Protein AF-A0A345VJM2-F1 (afdb_monomer_lite)

Secondary structure (DSSP, 8-state):
--HHHHHH--GGGGT-EETTEEHHHHHHHHHHHHHHHHHHHHHHHHHTTT-HHHHHHHHHHHHHHHHHHHHHHHHHHHHHHHHHHH-HHIIIIIHHHHHHHHHHHHHHHHHHHHHHHHHT------HHHHHHHHHHHHHHHHHHHHHHHHHHHHHHS-THHHHS-HHHHHHHHHHGGGGGHHHHHHHHHHHHHHHHHHHHHHTSHHHHHHHT--HHHHH-TTSHHHHHHHHHHHT--

Organism: NCBI:txid82348

Sequence (237 aa):
MYLFSFITRLDSLSSNTFLSFKTSFITKMIVFNAVFVAFIYFIYIFKNINFRYRQYSIYGSFLSLMSLIFLLEAFIILVSLATTTLGWWIGTFGYTVIFIFVLVSRFKWLIFFIKGKLYGASHKENKAFKFLETFSQVSQKYGPILLFLIFILRWFFPSNMMQENDFVRFIIVSFSPLGIFIPLYFTISMLAEHFQGYYLKKYSEDYRQMSGYSIEEWYGKKSKMYRDSVKQNDDLE

Foldseek 3Di:
DDPVCVLPVPPVLQVFDAPNHRLVVVLVVLVVVLVVLVVVLVVQCVVCVVPPLSNLLSVLVNLLVNLVSVLVNLLSVLLSLLCVQPNRCCSHPVLVVVVVVVVVVLVVVLVVLLCCLQVVPDDPPDPVVVVLVVVVVCCVPCVVVVVVVSVVVCVVDDCVVVVVDPVSSSVCSNCSSVVSVVSVSVSSVSNSCSSSVNSVCCLDPVNCVVVVHDQCRNQNPPDPSNVVVVVVVVVVD

pLDDT: mean 74.18, std 13.86, range [29.97, 90.44]

Radius of gyration: 23.72 Å; chains: 1; bounding box: 61×43×71 Å

Structure (mmCIF, N/CA/C/O backbone):
data_AF-A0A345VJM2-F1
#
_entry.id   AF-A0A345VJM2-F1
#
loop_
_atom_site.group_PDB
_atom_site.id
_atom_site.type_symbol
_atom_site.label_atom_id
_atom_site.label_alt_id
_atom_site.label_comp_id
_atom_site.label_asym_id
_atom_site.label_entity_id
_atom_site.label_seq_id
_atom_site.pdbx_PDB_ins_code
_atom_site.Cartn_x
_atom_site.Cartn_y
_atom_site.Cartn_z
_atom_site.occupancy
_atom_site.B_iso_or_equiv
_atom_site.auth_seq_id
_atom_site.auth_comp_id
_atom_site.auth_asym_id
_atom_site.auth_atom_id
_atom_site.pdbx_PDB_model_num
ATOM 1 N N . MET A 1 1 ? 10.851 17.085 -3.773 1.00 34.62 1 MET A N 1
ATOM 2 C CA . MET A 1 1 ? 11.989 16.150 -3.913 1.00 34.62 1 MET A CA 1
ATOM 3 C C . MET A 1 1 ? 11.538 14.820 -3.322 1.00 34.62 1 MET A C 1
ATOM 5 O O . MET A 1 1 ? 11.352 14.745 -2.118 1.00 34.62 1 MET A O 1
ATOM 9 N N . TYR A 1 2 ? 11.162 13.845 -4.154 1.00 37.19 2 TYR A N 1
ATOM 10 C CA . TYR A 1 2 ? 10.419 12.660 -3.700 1.00 37.19 2 TYR A CA 1
ATOM 11 C C . TYR A 1 2 ? 11.339 11.689 -2.956 1.00 37.19 2 TYR A C 1
ATOM 13 O O . TYR A 1 2 ? 12.421 11.392 -3.462 1.00 37.19 2 TYR A O 1
ATOM 21 N N . LEU A 1 3 ? 10.901 11.148 -1.814 1.00 29.97 3 LEU A N 1
ATOM 22 C CA . LEU A 1 3 ? 11.637 10.137 -1.036 1.00 29.97 3 LEU A CA 1
ATOM 23 C C . LEU A 1 3 ? 12.041 8.930 -1.914 1.00 29.97 3 LEU A C 1
ATOM 25 O O . LEU A 1 3 ? 13.142 8.403 -1.799 1.00 29.97 3 LEU A O 1
ATOM 29 N N . PHE A 1 4 ? 11.184 8.566 -2.874 1.00 34.81 4 PHE A N 1
ATOM 30 C CA . PHE A 1 4 ? 11.425 7.500 -3.851 1.00 34.81 4 PHE A CA 1
ATOM 31 C C . PHE A 1 4 ? 12.340 7.923 -5.018 1.00 34.81 4 PHE A C 1
ATOM 33 O O . PHE A 1 4 ? 13.170 7.135 -5.476 1.00 34.81 4 PHE A O 1
ATOM 40 N N . SER A 1 5 ? 12.262 9.188 -5.463 1.00 36.25 5 SER A N 1
ATOM 41 C CA . SER A 1 5 ? 13.214 9.749 -6.446 1.00 36.25 5 SER A CA 1
ATOM 42 C C . SER A 1 5 ? 14.621 9.857 -5.866 1.00 36.25 5 SER A C 1
ATOM 44 O O . SER A 1 5 ? 15.604 9.629 -6.571 1.00 36.25 5 SER A O 1
ATOM 46 N N . PHE A 1 6 ? 14.707 10.129 -4.557 1.00 32.28 6 PHE A N 1
ATOM 47 C CA . PHE A 1 6 ? 15.963 10.169 -3.843 1.00 32.28 6 PHE A CA 1
ATOM 48 C C . PHE A 1 6 ? 16.601 8.792 -3.857 1.00 32.28 6 PHE A C 1
ATOM 50 O O . PHE A 1 6 ? 17.771 8.759 -4.181 1.00 32.28 6 PHE A O 1
ATOM 57 N N . ILE A 1 7 ? 15.864 7.696 -3.612 1.00 34.69 7 ILE A N 1
ATOM 58 C CA . ILE A 1 7 ? 16.364 6.302 -3.582 1.00 34.69 7 ILE A CA 1
ATOM 59 C C . ILE A 1 7 ? 16.740 5.757 -4.969 1.00 34.69 7 ILE A C 1
ATOM 61 O O . ILE A 1 7 ? 17.670 4.962 -5.076 1.00 34.69 7 ILE A O 1
ATOM 65 N N . THR A 1 8 ? 16.077 6.184 -6.043 1.00 39.25 8 THR A N 1
ATOM 66 C CA . THR A 1 8 ? 16.235 5.514 -7.345 1.00 39.25 8 THR A CA 1
ATOM 67 C C . THR A 1 8 ? 17.201 6.183 -8.319 1.00 39.25 8 THR A C 1
ATOM 69 O O . THR A 1 8 ? 17.699 5.472 -9.181 1.00 39.25 8 THR A O 1
ATOM 72 N N . ARG A 1 9 ? 17.518 7.489 -8.201 1.00 39.41 9 ARG A N 1
ATOM 73 C CA . ARG A 1 9 ? 18.363 8.232 -9.180 1.00 39.41 9 ARG A CA 1
ATOM 74 C C . ARG A 1 9 ? 18.106 7.782 -10.636 1.00 39.41 9 ARG A C 1
ATOM 76 O O . ARG A 1 9 ? 19.021 7.523 -11.408 1.00 39.41 9 ARG A O 1
ATOM 83 N N . LEU A 1 10 ? 16.832 7.620 -10.988 1.00 44.28 10 LEU A N 1
ATOM 84 C CA . LEU A 1 10 ? 16.401 7.238 -12.327 1.00 44.28 10 LEU A CA 1
ATOM 85 C C . LEU A 1 10 ? 16.180 8.526 -13.125 1.00 44.28 10 LEU A C 1
ATOM 87 O O . LEU A 1 10 ? 15.041 8.940 -13.334 1.00 44.28 10 LEU A O 1
ATOM 91 N N . ASP A 1 11 ? 17.255 9.148 -13.613 1.00 41.03 11 ASP A N 1
ATOM 92 C CA . ASP A 1 11 ? 17.144 10.165 -14.676 1.00 41.03 11 ASP A CA 1
ATOM 93 C C . ASP A 1 11 ? 16.438 9.584 -15.932 1.00 41.03 11 ASP A C 1
ATOM 95 O O . ASP A 1 11 ? 15.849 10.313 -16.735 1.00 41.03 11 ASP A O 1
ATOM 99 N N . SER A 1 12 ? 16.365 8.247 -16.034 1.00 47.47 12 SER A N 1
ATOM 100 C CA . SER A 1 12 ? 15.628 7.472 -17.039 1.00 47.47 12 SER A CA 1
ATOM 101 C C . SER A 1 12 ? 14.110 7.340 -16.813 1.00 47.47 12 SER A C 1
ATOM 103 O O . SER A 1 12 ? 13.403 6.932 -17.728 1.00 47.47 12 SER A O 1
ATOM 105 N N . LEU A 1 13 ? 13.543 7.720 -15.657 1.00 50.78 13 LEU A N 1
ATOM 106 C CA . LEU A 1 13 ? 12.073 7.720 -15.470 1.00 50.78 13 LEU A CA 1
ATOM 107 C C . LEU A 1 13 ? 11.366 8.793 -16.318 1.00 50.78 13 LEU A C 1
ATOM 109 O O . LEU A 1 13 ? 10.144 8.761 -16.480 1.00 50.78 13 LEU A O 1
ATOM 113 N N . SER A 1 14 ? 12.124 9.765 -16.829 1.00 53.81 14 SER A N 1
ATOM 114 C CA . SER A 1 14 ? 11.623 10.845 -17.680 1.00 53.81 14 SER A CA 1
ATOM 115 C C . SER A 1 14 ? 11.176 10.353 -19.064 1.00 53.81 14 SER A C 1
ATOM 117 O O . SER A 1 14 ? 10.197 10.884 -19.600 1.00 53.81 14 SER A O 1
ATOM 119 N N . SER A 1 15 ? 11.846 9.327 -19.604 1.00 61.53 15 SER A N 1
ATOM 120 C CA . SER A 1 15 ? 11.541 8.695 -20.892 1.00 61.53 15 SER A CA 1
ATOM 121 C C . SER A 1 15 ? 10.611 7.491 -20.767 1.00 61.53 15 SER A C 1
ATOM 123 O O . SER A 1 15 ? 9.921 7.162 -21.730 1.00 61.53 15 SER A O 1
ATOM 125 N N . ASN A 1 16 ? 10.560 6.846 -19.599 1.00 72.81 16 ASN A N 1
ATOM 126 C CA . ASN A 1 16 ? 9.723 5.668 -19.425 1.00 72.81 16 ASN A CA 1
ATOM 127 C C . ASN A 1 16 ? 8.232 6.015 -19.484 1.00 72.81 16 ASN A C 1
ATOM 129 O O . ASN A 1 16 ? 7.778 7.059 -18.999 1.00 72.81 16 ASN A O 1
ATOM 133 N N . THR A 1 17 ? 7.464 5.091 -20.051 1.00 74.75 17 THR A N 1
ATOM 134 C CA . THR A 1 17 ? 6.014 5.211 -20.172 1.00 74.75 17 THR A CA 1
ATOM 135 C C . THR A 1 17 ? 5.307 4.111 -19.400 1.00 74.75 17 THR A C 1
ATOM 137 O O . THR A 1 17 ? 5.745 2.962 -19.409 1.00 74.75 17 THR A O 1
ATOM 140 N N . PHE A 1 18 ? 4.171 4.444 -18.805 1.00 76.00 18 PHE A N 1
ATOM 141 C CA . PHE A 1 18 ? 3.205 3.502 -18.260 1.00 76.00 18 PHE A CA 1
ATOM 142 C C . PHE A 1 18 ? 1.861 3.752 -18.950 1.00 76.00 18 PHE A C 1
ATOM 144 O O . PHE A 1 18 ? 1.383 4.885 -18.951 1.00 76.00 18 PHE A O 1
ATOM 151 N N . LEU A 1 19 ? 1.277 2.723 -19.582 1.00 76.06 19 LEU A N 1
ATOM 152 C CA . LEU A 1 19 ? 0.044 2.849 -20.384 1.00 76.06 19 LEU A CA 1
ATOM 153 C C . LEU A 1 19 ? 0.070 4.058 -21.346 1.00 76.06 19 LEU A C 1
ATOM 155 O O . LEU A 1 19 ? -0.883 4.824 -21.428 1.00 76.06 19 LEU A O 1
ATOM 159 N N . SER A 1 20 ? 1.198 4.253 -22.035 1.00 77.56 20 SER A N 1
ATOM 160 C CA . SER A 1 20 ? 1.427 5.338 -23.009 1.00 77.56 20 SER A CA 1
ATOM 161 C C . SER A 1 20 ? 1.585 6.751 -22.427 1.00 77.56 20 SER A C 1
ATOM 163 O O . SER A 1 20 ? 1.912 7.677 -23.165 1.00 77.56 20 SER A O 1
ATOM 165 N N . PHE A 1 21 ? 1.449 6.935 -21.112 1.00 81.38 21 PHE A N 1
ATOM 166 C CA . PHE A 1 21 ? 1.749 8.199 -20.436 1.00 81.38 21 PHE A CA 1
ATOM 167 C C . PHE A 1 21 ? 3.159 8.193 -19.857 1.00 81.38 21 PHE A C 1
ATOM 169 O O . PHE A 1 21 ? 3.643 7.166 -19.385 1.00 81.38 21 PHE A O 1
ATOM 176 N N . LYS A 1 22 ? 3.816 9.357 -19.830 1.00 83.50 22 LYS A N 1
ATOM 177 C CA . LYS A 1 22 ? 5.121 9.497 -19.171 1.00 83.50 22 LYS A CA 1
ATOM 178 C C . LYS A 1 22 ? 4.992 9.174 -17.686 1.00 83.50 22 LYS A C 1
ATOM 180 O O . LYS A 1 22 ? 4.203 9.803 -16.977 1.00 83.50 22 LYS A O 1
ATOM 185 N N . THR A 1 23 ? 5.823 8.265 -17.195 1.00 82.12 23 THR A N 1
ATOM 186 C CA . THR A 1 23 ? 5.804 7.844 -15.789 1.00 82.12 23 THR A CA 1
ATOM 187 C C . THR A 1 23 ? 6.081 9.020 -14.858 1.00 82.12 23 THR A C 1
ATOM 189 O O . THR A 1 23 ? 5.419 9.163 -13.837 1.00 82.12 23 THR A O 1
ATOM 192 N N . SER A 1 24 ? 6.964 9.938 -15.261 1.00 78.00 24 SER A N 1
ATOM 193 C CA . SER A 1 24 ? 7.229 11.194 -14.544 1.00 78.00 24 SER A CA 1
ATOM 194 C C . SER A 1 24 ? 6.009 12.113 -14.383 1.00 78.00 24 SER A C 1
ATOM 196 O O . SER A 1 24 ? 5.937 12.870 -13.416 1.00 78.00 24 SER A O 1
ATOM 198 N N . PHE A 1 25 ? 5.053 12.082 -15.315 1.00 81.56 25 PHE A N 1
ATOM 199 C CA . PHE A 1 25 ? 3.813 12.851 -15.209 1.00 81.56 25 PHE A CA 1
ATOM 200 C C . PHE A 1 25 ? 2.837 12.179 -14.238 1.00 81.56 25 PHE A C 1
ATOM 202 O O . PHE A 1 25 ? 2.293 12.841 -13.355 1.00 81.56 25 PHE A O 1
ATOM 209 N N . ILE A 1 26 ? 2.677 10.857 -14.349 1.00 83.88 26 ILE A N 1
ATOM 210 C CA . ILE A 1 26 ? 1.802 10.079 -13.465 1.00 83.88 26 ILE A CA 1
ATOM 211 C C . ILE A 1 26 ? 2.272 10.171 -12.007 1.00 83.88 26 ILE A C 1
ATOM 213 O O . ILE A 1 26 ? 1.461 10.428 -11.120 1.00 83.88 26 ILE A O 1
ATOM 217 N N . THR A 1 27 ? 3.573 10.037 -11.739 1.00 82.12 27 THR A N 1
ATOM 218 C CA . THR A 1 27 ? 4.110 10.126 -10.369 1.00 82.12 27 THR A CA 1
ATOM 219 C C . THR A 1 27 ? 3.898 11.509 -9.753 1.00 82.12 27 THR A C 1
ATOM 221 O O . THR A 1 27 ? 3.514 11.610 -8.589 1.00 82.12 27 THR A O 1
ATOM 224 N N . LYS A 1 28 ? 4.042 12.588 -10.536 1.00 80.94 28 LYS A N 1
ATOM 225 C CA . LYS A 1 28 ? 3.700 13.950 -10.088 1.00 80.94 28 LYS A CA 1
ATOM 226 C C . LYS A 1 28 ? 2.229 14.068 -9.691 1.00 80.94 28 LYS A C 1
ATOM 228 O O . LYS A 1 28 ? 1.936 14.635 -8.640 1.00 80.94 28 LYS A O 1
ATOM 233 N N . MET A 1 29 ? 1.322 13.511 -10.496 1.00 82.75 29 MET A N 1
ATOM 234 C CA . MET A 1 29 ? -0.115 13.497 -10.200 1.00 82.75 29 MET A CA 1
ATOM 235 C C . MET A 1 29 ? -0.425 12.702 -8.931 1.00 82.75 29 MET A C 1
ATOM 237 O O . MET A 1 29 ? -1.206 13.155 -8.096 1.00 82.75 29 MET A O 1
ATOM 241 N N . ILE A 1 30 ? 0.213 11.548 -8.737 1.00 84.50 30 ILE A N 1
ATOM 242 C CA . ILE A 1 30 ? 0.036 10.729 -7.530 1.00 84.50 30 ILE A CA 1
ATOM 243 C C . ILE A 1 30 ? 0.493 11.484 -6.285 1.00 84.50 30 ILE A C 1
ATOM 245 O O . ILE A 1 30 ? -0.223 11.509 -5.286 1.00 84.50 30 ILE A O 1
ATOM 249 N N . VAL A 1 31 ? 1.640 12.157 -6.339 1.00 78.69 31 VAL A N 1
ATOM 250 C CA . VAL A 1 31 ? 2.136 12.890 -5.169 1.00 78.69 31 VAL A CA 1
ATOM 251 C C . VAL A 1 31 ? 1.294 14.128 -4.891 1.00 78.69 31 VAL A C 1
ATOM 253 O O . VAL A 1 31 ? 1.039 14.439 -3.730 1.00 78.69 31 VAL A O 1
ATOM 256 N N . PHE A 1 32 ? 0.793 14.802 -5.927 1.00 81.50 32 PHE A N 1
ATOM 257 C CA . PHE A 1 32 ? -0.201 15.855 -5.743 1.00 81.50 32 PHE A CA 1
ATOM 258 C C . PHE A 1 32 ? -1.441 15.327 -5.002 1.00 81.50 32 PHE A C 1
ATOM 260 O O . PHE A 1 32 ? -1.869 15.933 -4.021 1.00 81.50 32 PHE A O 1
ATOM 267 N N . ASN A 1 33 ? -1.956 14.154 -5.391 1.00 82.94 33 ASN A N 1
ATOM 268 C CA . ASN A 1 33 ? -3.053 13.493 -4.678 1.00 82.94 33 ASN A CA 1
ATOM 269 C C . ASN A 1 33 ? -2.675 13.138 -3.229 1.00 82.94 33 ASN A C 1
ATOM 271 O O . ASN A 1 33 ? -3.479 13.349 -2.325 1.00 82.94 33 ASN A O 1
ATOM 275 N N . ALA A 1 34 ? -1.454 12.657 -2.977 1.00 82.94 34 ALA A N 1
ATOM 276 C CA . ALA A 1 34 ? -0.985 12.348 -1.626 1.00 82.94 34 ALA A CA 1
ATOM 277 C C . ALA A 1 34 ? -0.976 13.592 -0.719 1.00 82.94 34 ALA A C 1
ATOM 279 O O . ALA A 1 34 ? -1.483 13.552 0.403 1.00 82.94 34 ALA A O 1
ATOM 280 N N . VAL A 1 35 ? -0.463 14.718 -1.227 1.00 82.81 35 VAL A N 1
ATOM 281 C CA . VAL A 1 35 ? -0.464 16.010 -0.522 1.00 82.81 35 VAL A CA 1
ATOM 282 C C . VAL A 1 35 ? -1.891 16.498 -0.281 1.00 82.81 35 VAL A C 1
ATOM 284 O O . VAL A 1 35 ? -2.205 16.957 0.814 1.00 82.81 35 VAL A O 1
ATOM 287 N N . PHE A 1 36 ? -2.773 16.357 -1.270 1.00 87.62 36 PHE A N 1
ATOM 288 C CA . PHE A 1 36 ? -4.172 16.754 -1.144 1.00 87.62 36 PHE A CA 1
ATOM 289 C C . PHE A 1 36 ? -4.915 15.945 -0.070 1.00 87.62 36 PHE A C 1
ATOM 291 O O . PHE A 1 36 ? -5.607 16.517 0.771 1.00 87.62 36 PHE A O 1
ATOM 298 N N . VAL A 1 37 ? -4.721 14.625 -0.023 1.00 88.31 37 VAL A N 1
ATOM 299 C CA . VAL A 1 37 ? -5.305 13.776 1.028 1.00 88.31 37 VAL A CA 1
ATOM 300 C C . VAL A 1 37 ? -4.722 14.121 2.402 1.00 88.31 37 VAL A C 1
ATOM 302 O O . VAL A 1 37 ? -5.469 14.162 3.379 1.00 88.31 37 VAL A O 1
ATOM 305 N N . ALA A 1 38 ? -3.424 14.427 2.497 1.00 86.88 38 ALA A N 1
ATOM 306 C CA . ALA A 1 38 ? -2.817 14.913 3.738 1.00 86.88 38 ALA A CA 1
ATOM 307 C C . ALA A 1 38 ? -3.428 16.244 4.197 1.00 86.88 38 ALA A C 1
ATOM 309 O O . ALA A 1 38 ? -3.729 16.409 5.378 1.00 86.88 38 ALA A O 1
ATOM 310 N N . PHE A 1 39 ? -3.688 17.166 3.270 1.00 89.75 39 PHE A N 1
ATOM 311 C CA . PHE A 1 39 ? -4.360 18.428 3.567 1.00 89.75 39 PHE A CA 1
ATOM 312 C C . PHE A 1 39 ? -5.788 18.215 4.091 1.00 89.75 39 PHE A C 1
ATOM 314 O O . PHE A 1 39 ? -6.149 18.764 5.133 1.00 89.75 39 PHE A O 1
ATOM 321 N N . ILE A 1 40 ? -6.579 17.355 3.438 1.00 90.44 40 ILE A N 1
ATOM 322 C CA . ILE A 1 40 ? -7.915 16.968 3.919 1.00 90.44 40 ILE A CA 1
ATOM 323 C C . ILE A 1 40 ? -7.825 16.376 5.329 1.00 90.44 40 ILE A C 1
ATOM 325 O O . ILE A 1 40 ? -8.594 16.751 6.213 1.00 90.44 40 ILE A O 1
ATOM 329 N N . TYR A 1 41 ? -6.868 15.482 5.564 1.00 89.62 41 TYR A N 1
ATOM 330 C CA . TYR A 1 41 ? -6.650 14.879 6.873 1.00 89.62 41 TYR A CA 1
ATOM 331 C C . TYR A 1 41 ? -6.397 15.923 7.970 1.00 89.62 41 TYR A C 1
ATOM 333 O O . TYR A 1 41 ? -7.021 15.841 9.031 1.00 89.62 41 TYR A O 1
ATOM 341 N N . PHE A 1 42 ? -5.567 16.940 7.710 1.00 89.12 42 PHE A N 1
ATOM 342 C CA . PHE A 1 42 ? -5.353 18.032 8.663 1.00 89.12 42 PHE A CA 1
ATOM 343 C C . PHE A 1 42 ? -6.659 18.754 9.007 1.00 89.12 42 PHE A C 1
ATOM 345 O O . PHE A 1 42 ? -6.952 18.938 10.189 1.00 89.12 42 PHE A O 1
ATOM 352 N N . ILE A 1 43 ? -7.490 19.086 8.012 1.00 90.44 43 ILE A N 1
ATOM 353 C CA . ILE A 1 43 ? -8.808 19.708 8.240 1.00 90.44 43 ILE A CA 1
ATOM 354 C C . ILE A 1 43 ? -9.675 18.829 9.155 1.00 90.44 43 ILE A C 1
ATOM 356 O O . ILE A 1 43 ? -10.281 19.323 10.111 1.00 90.44 43 ILE A O 1
ATOM 360 N N . TYR A 1 44 ? -9.718 17.519 8.900 1.00 88.19 44 TYR A N 1
ATOM 361 C CA . TYR A 1 44 ? -10.494 16.578 9.711 1.00 88.19 44 TYR A CA 1
ATOM 362 C C . TYR A 1 44 ? -9.975 16.451 11.146 1.00 88.19 44 TYR A C 1
ATOM 364 O O . TYR A 1 44 ? -10.789 16.310 12.064 1.00 88.19 44 TYR A O 1
ATOM 372 N N . ILE A 1 45 ? -8.661 16.531 11.363 1.00 86.50 45 ILE A N 1
ATOM 373 C CA . ILE A 1 45 ? -8.085 16.560 12.711 1.00 86.50 45 ILE A CA 1
ATOM 374 C C . ILE A 1 45 ? -8.477 17.829 13.453 1.00 86.50 45 ILE A C 1
ATOM 376 O O . ILE A 1 45 ? -8.992 17.726 14.567 1.00 86.50 45 ILE A O 1
ATOM 380 N N . PHE A 1 46 ? -8.297 19.004 12.843 1.00 86.56 46 PHE A N 1
ATOM 381 C CA . PHE A 1 46 ? -8.636 20.275 13.486 1.00 86.56 46 PHE A CA 1
ATOM 382 C C . PHE A 1 46 ? -10.118 20.336 13.863 1.00 86.56 46 PHE A C 1
ATOM 384 O O . PHE A 1 46 ? -10.460 20.724 14.978 1.00 86.56 46 PHE A O 1
ATOM 391 N N . LYS A 1 47 ? -11.002 19.845 12.987 1.00 89.25 47 LYS A N 1
ATOM 392 C CA . LYS A 1 47 ? -12.443 19.759 13.262 1.00 89.25 47 LYS A CA 1
ATOM 393 C C . LYS A 1 47 ? -12.788 18.845 14.446 1.00 89.25 47 LYS A C 1
ATOM 395 O O . LYS A 1 47 ? -13.817 19.041 15.086 1.00 89.25 47 LYS A O 1
ATOM 400 N N . ASN A 1 48 ? -11.966 17.838 14.739 1.00 82.56 48 ASN A N 1
ATOM 401 C CA . ASN A 1 48 ? -12.229 16.837 15.776 1.00 82.56 48 ASN A CA 1
ATOM 402 C C . ASN A 1 48 ? -11.208 16.895 16.927 1.00 82.56 48 ASN A C 1
ATOM 404 O O . ASN A 1 48 ? -10.966 15.878 17.579 1.00 82.56 48 ASN A O 1
ATOM 408 N N . ILE A 1 49 ? -10.620 18.065 17.208 1.00 78.62 49 ILE A N 1
ATOM 409 C CA . ILE A 1 49 ? -9.538 18.217 18.199 1.00 78.62 49 ILE A CA 1
ATOM 410 C C . ILE A 1 49 ? -9.942 17.797 19.628 1.00 78.62 49 ILE A C 1
ATOM 412 O O . ILE A 1 49 ? -9.121 17.287 20.388 1.00 78.62 49 ILE A O 1
ATOM 416 N N . ASN A 1 50 ? -11.232 17.910 19.955 1.00 76.50 50 ASN A N 1
ATOM 417 C CA . ASN A 1 50 ? -11.771 17.549 21.270 1.00 76.50 50 ASN A CA 1
ATOM 418 C C . ASN A 1 50 ? -12.149 16.061 21.390 1.00 76.50 50 ASN A C 1
ATOM 420 O O . ASN A 1 50 ? -12.346 15.554 22.491 1.00 76.50 50 ASN A O 1
ATOM 424 N N . PHE A 1 51 ? -12.234 15.331 20.272 1.00 74.81 51 PHE A N 1
ATOM 425 C CA . PHE A 1 51 ? -12.702 13.945 20.244 1.00 74.81 51 PHE A CA 1
ATOM 426 C C . PHE A 1 51 ? -11.546 12.980 19.968 1.00 74.81 51 PHE A C 1
ATOM 428 O O . PHE A 1 51 ? -11.334 12.556 18.828 1.00 74.81 51 PHE A O 1
ATOM 435 N N . ARG A 1 52 ? -10.833 12.571 21.030 1.00 69.94 52 ARG A N 1
ATOM 436 C CA . ARG A 1 52 ? -9.694 11.626 20.961 1.00 69.94 52 ARG A CA 1
ATOM 437 C C . ARG A 1 52 ? -10.011 10.349 20.168 1.00 69.94 52 ARG A C 1
ATOM 439 O O . ARG A 1 52 ? -9.164 9.841 19.440 1.00 69.94 52 ARG A O 1
ATOM 446 N N . TYR A 1 53 ? -11.242 9.839 20.262 1.00 70.12 53 TYR A N 1
ATOM 447 C CA . TYR A 1 53 ? -11.650 8.637 19.528 1.00 70.12 53 TYR A CA 1
ATOM 448 C C . TYR A 1 53 ? -11.749 8.869 18.010 1.00 70.12 53 TYR A C 1
ATOM 450 O O . TYR A 1 53 ? -11.272 8.041 17.230 1.00 70.12 53 TYR A O 1
ATOM 458 N N . ARG A 1 54 ? -12.335 9.998 17.574 1.00 72.12 54 ARG A N 1
ATOM 459 C CA . ARG A 1 54 ? -12.465 10.324 16.145 1.00 72.12 54 ARG A CA 1
ATOM 460 C C . ARG A 1 54 ? -11.093 10.515 15.532 1.00 72.12 54 ARG A C 1
ATOM 462 O O . ARG A 1 54 ? -10.872 10.040 14.429 1.00 72.12 54 ARG A O 1
ATOM 469 N N . GLN A 1 55 ? -10.168 11.129 16.266 1.00 75.56 55 GLN A N 1
ATOM 470 C CA . GLN A 1 55 ? -8.786 11.310 15.825 1.00 75.56 55 GLN A CA 1
ATOM 471 C C . GLN A 1 55 ? -8.102 9.983 15.514 1.00 75.56 55 GLN A C 1
ATOM 473 O O . GLN A 1 55 ? -7.518 9.850 14.447 1.00 75.56 55 GLN A O 1
ATOM 478 N N . TYR A 1 56 ? -8.225 8.985 16.393 1.00 75.94 56 TYR A N 1
ATOM 479 C CA . TYR A 1 56 ? -7.631 7.669 16.158 1.00 75.94 56 TYR A CA 1
ATOM 480 C C . TYR A 1 56 ? -8.210 6.983 14.909 1.00 75.94 56 TYR A C 1
ATOM 482 O O . TYR A 1 56 ? -7.465 6.461 14.081 1.00 75.94 56 TYR A O 1
ATOM 490 N N . SER A 1 57 ? -9.536 7.031 14.733 1.00 80.50 57 SER A N 1
ATOM 491 C CA . SER A 1 57 ? -10.186 6.477 13.539 1.00 80.50 57 SER A CA 1
ATOM 492 C C . SER A 1 57 ? -9.760 7.212 12.265 1.00 80.50 57 SER A C 1
ATOM 494 O O . SER A 1 57 ? -9.413 6.565 11.282 1.00 80.50 57 SER A O 1
ATOM 496 N N . ILE A 1 58 ? -9.753 8.549 12.293 1.00 83.50 58 ILE A N 1
ATOM 497 C CA . ILE A 1 58 ? -9.340 9.408 11.174 1.00 83.50 58 ILE A CA 1
ATOM 498 C C . ILE A 1 58 ? -7.873 9.144 10.816 1.00 83.50 58 ILE A C 1
ATOM 500 O O . ILE A 1 58 ? -7.550 9.007 9.640 1.00 83.50 58 ILE A O 1
ATOM 504 N N . TYR A 1 59 ? -6.998 9.009 11.814 1.00 82.94 59 TYR A N 1
ATOM 505 C CA . TYR A 1 59 ? -5.584 8.686 11.636 1.00 82.94 59 TYR A CA 1
ATOM 506 C C . TYR A 1 59 ? -5.371 7.332 10.962 1.00 82.94 59 TYR A C 1
ATOM 508 O O . TYR A 1 59 ? -4.632 7.248 9.984 1.00 82.94 59 TYR A O 1
ATOM 516 N N . GLY A 1 60 ? -6.051 6.282 11.424 1.00 82.69 60 GLY A N 1
ATOM 517 C CA . GLY A 1 60 ? -5.937 4.961 10.806 1.00 82.69 60 GLY A CA 1
ATOM 518 C C . GLY A 1 60 ? -6.469 4.927 9.365 1.00 82.69 60 GLY A C 1
ATOM 519 O O . GLY A 1 60 ? -5.850 4.328 8.483 1.00 82.69 60 GLY A O 1
ATOM 520 N N . SER A 1 61 ? -7.572 5.630 9.088 1.00 84.12 61 SER A N 1
ATOM 521 C CA . SER A 1 61 ? -8.107 5.762 7.727 1.00 84.12 61 SER A CA 1
ATOM 522 C C . SER A 1 61 ? -7.161 6.563 6.824 1.00 84.12 61 SER A C 1
ATOM 524 O O . SER A 1 61 ? -6.923 6.180 5.683 1.00 84.12 61 SER A O 1
ATOM 526 N N . PHE A 1 62 ? -6.549 7.630 7.339 1.00 87.44 62 PHE A N 1
ATOM 527 C CA . PHE A 1 62 ? -5.532 8.397 6.620 1.00 87.44 62 PHE A CA 1
ATOM 528 C C . PHE A 1 62 ? -4.294 7.557 6.295 1.00 87.44 62 PHE A C 1
ATOM 530 O O . PHE A 1 62 ? -3.865 7.512 5.145 1.00 87.44 62 PHE A O 1
ATOM 537 N N . LEU A 1 63 ? -3.745 6.852 7.283 1.00 85.56 63 LEU A N 1
ATOM 538 C CA . LEU A 1 63 ? -2.581 5.988 7.104 1.00 85.56 63 LEU A CA 1
ATOM 539 C C . LEU A 1 63 ? -2.833 4.862 6.099 1.00 85.56 63 LEU A C 1
ATOM 541 O O . LEU A 1 63 ? -1.982 4.594 5.252 1.00 85.56 63 LEU A O 1
ATOM 545 N N . SER A 1 64 ? -3.998 4.213 6.167 1.00 83.81 64 SER A N 1
ATOM 546 C CA . SER A 1 64 ? -4.361 3.164 5.209 1.00 83.81 64 SER A CA 1
ATOM 547 C C . SER A 1 64 ? -4.497 3.720 3.787 1.00 83.81 64 SER A C 1
ATOM 549 O O . SER A 1 64 ? -3.920 3.146 2.862 1.00 83.81 64 SER A O 1
ATOM 551 N N . LEU A 1 65 ? -5.137 4.881 3.604 1.00 87.81 65 LEU A N 1
ATOM 552 C CA . LEU A 1 65 ? -5.196 5.571 2.310 1.00 87.81 65 LEU A CA 1
ATOM 553 C C . LEU A 1 65 ? -3.806 5.963 1.789 1.00 87.81 65 LEU A C 1
ATOM 555 O O . LEU A 1 65 ? -3.496 5.696 0.629 1.00 87.81 65 LEU A O 1
ATOM 559 N N . MET A 1 66 ? -2.941 6.526 2.635 1.00 85.31 66 MET A N 1
ATOM 560 C CA . MET A 1 66 ? -1.554 6.844 2.271 1.00 85.31 66 MET A CA 1
ATOM 561 C C . MET A 1 66 ? -0.778 5.597 1.843 1.00 85.31 66 MET A C 1
ATOM 563 O O . MET A 1 66 ? -0.075 5.620 0.835 1.00 85.31 66 MET A O 1
ATOM 567 N N . SER A 1 67 ? -0.943 4.485 2.562 1.00 84.44 67 SER A N 1
ATOM 568 C CA . SER A 1 67 ? -0.287 3.223 2.220 1.00 84.44 67 SER A CA 1
ATOM 569 C C . SER A 1 67 ? -0.785 2.631 0.894 1.00 84.44 67 SER A C 1
ATOM 571 O O . SER A 1 67 ? -0.007 2.007 0.175 1.00 84.44 67 SER A O 1
ATOM 573 N N . LEU A 1 68 ? -2.053 2.845 0.523 1.00 88.38 68 LEU A N 1
ATOM 574 C CA . LEU A 1 68 ? -2.594 2.438 -0.780 1.00 88.38 68 LEU A CA 1
ATOM 575 C C . LEU A 1 68 ? -2.037 3.297 -1.920 1.00 88.38 68 LEU A C 1
ATOM 577 O O . LEU A 1 68 ? -1.664 2.763 -2.963 1.00 88.38 68 LEU A O 1
ATOM 581 N N . ILE A 1 69 ? -1.936 4.612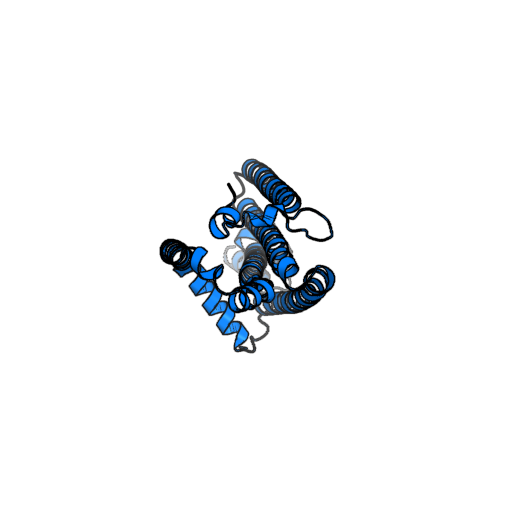 -1.712 1.00 87.56 69 ILE A N 1
ATOM 582 C CA . ILE A 1 69 ? -1.322 5.535 -2.677 1.00 87.56 69 ILE A CA 1
ATOM 583 C C . ILE A 1 69 ? 0.147 5.160 -2.906 1.00 87.56 69 ILE A C 1
ATOM 585 O O . ILE A 1 69 ? 0.587 5.064 -4.050 1.00 87.56 69 ILE A O 1
ATOM 589 N N . PHE A 1 70 ? 0.881 4.866 -1.832 1.00 84.50 70 PHE A N 1
ATOM 590 C CA . PHE A 1 70 ? 2.266 4.406 -1.904 1.00 84.50 70 PHE A CA 1
ATOM 591 C C . PHE A 1 70 ? 2.415 3.084 -2.674 1.00 84.50 70 PHE A C 1
ATOM 593 O O . PHE A 1 70 ? 3.317 2.945 -3.499 1.00 84.50 70 PHE A O 1
ATOM 600 N N . LEU A 1 71 ? 1.509 2.123 -2.459 1.00 89.62 71 LEU A N 1
ATOM 601 C CA . LEU A 1 71 ? 1.493 0.860 -3.202 1.00 89.62 71 LEU A CA 1
ATOM 602 C C . LEU A 1 71 ? 1.284 1.079 -4.707 1.00 89.62 71 LEU A C 1
ATOM 604 O O . LEU A 1 71 ? 1.970 0.455 -5.518 1.00 89.62 71 LEU A O 1
ATOM 608 N N . LEU A 1 72 ? 0.359 1.969 -5.078 1.00 89.44 72 LEU A N 1
ATOM 609 C CA . LEU A 1 72 ? 0.103 2.328 -6.475 1.00 89.44 72 LEU A CA 1
ATOM 610 C C . LEU A 1 72 ? 1.312 3.015 -7.117 1.00 89.44 72 LEU A C 1
ATOM 612 O O . LEU A 1 72 ? 1.682 2.676 -8.241 1.00 89.44 72 LEU A O 1
ATOM 616 N N . GLU A 1 73 ? 1.954 3.941 -6.404 1.00 86.19 73 GLU A N 1
ATOM 617 C CA . GLU A 1 73 ? 3.167 4.615 -6.875 1.00 86.19 73 GLU A CA 1
ATOM 618 C C . GLU A 1 73 ? 4.296 3.609 -7.133 1.00 86.19 73 GLU A C 1
ATOM 620 O O . GLU A 1 73 ? 4.892 3.602 -8.213 1.00 86.19 73 GLU A O 1
ATOM 625 N N . ALA A 1 74 ? 4.544 2.712 -6.175 1.00 85.44 74 ALA A N 1
ATOM 626 C CA . ALA A 1 74 ? 5.551 1.669 -6.308 1.00 85.44 74 ALA A CA 1
ATOM 627 C C . ALA A 1 74 ? 5.247 0.735 -7.489 1.00 85.44 74 ALA A C 1
ATOM 629 O O . ALA A 1 74 ? 6.146 0.425 -8.266 1.00 85.44 74 ALA A O 1
ATOM 630 N N . PHE A 1 75 ? 3.987 0.331 -7.673 1.00 90.06 75 PHE A N 1
ATOM 631 C CA . PHE A 1 75 ? 3.577 -0.498 -8.808 1.00 90.06 75 PHE A CA 1
ATOM 632 C C . PHE A 1 75 ? 3.909 0.169 -10.146 1.00 90.06 75 PHE A C 1
ATOM 634 O O . PHE A 1 75 ? 4.565 -0.438 -10.993 1.00 90.06 75 PHE A O 1
ATOM 641 N N . ILE A 1 76 ? 3.523 1.433 -10.315 1.00 88.25 76 ILE A N 1
ATOM 642 C CA . ILE A 1 76 ? 3.738 2.179 -11.559 1.00 88.25 76 ILE A CA 1
ATOM 643 C C . ILE A 1 76 ? 5.231 2.344 -11.850 1.00 88.25 76 ILE A C 1
ATOM 645 O O . ILE A 1 76 ? 5.658 2.118 -12.981 1.00 88.25 76 ILE A O 1
ATOM 649 N N . ILE A 1 77 ? 6.040 2.688 -10.844 1.00 85.00 77 ILE A N 1
ATOM 650 C CA . ILE A 1 77 ? 7.489 2.860 -11.011 1.00 85.00 77 ILE A CA 1
ATOM 651 C C . ILE A 1 77 ? 8.159 1.537 -11.389 1.00 85.00 77 ILE A C 1
ATOM 653 O O . ILE A 1 77 ? 8.937 1.504 -12.343 1.00 85.00 77 ILE A O 1
ATOM 657 N N . LEU A 1 78 ? 7.859 0.450 -10.674 1.00 86.62 78 LEU A N 1
ATOM 658 C CA . LEU A 1 78 ? 8.519 -0.838 -10.892 1.00 86.62 78 LEU A CA 1
ATOM 659 C C . LEU A 1 78 ? 8.115 -1.468 -12.231 1.00 86.62 78 LEU A C 1
ATOM 661 O O . LEU A 1 78 ? 8.973 -1.953 -12.965 1.00 86.62 78 LEU A O 1
ATOM 665 N N . VAL A 1 79 ? 6.833 -1.408 -12.604 1.00 88.62 79 VAL A N 1
ATOM 666 C CA . VAL A 1 79 ? 6.380 -1.889 -13.920 1.00 88.62 79 VAL A CA 1
ATOM 667 C C . VAL A 1 79 ? 6.976 -1.043 -15.036 1.00 88.62 79 VAL A C 1
ATOM 669 O O . VAL A 1 79 ? 7.489 -1.582 -16.014 1.00 88.62 79 VAL A O 1
ATOM 672 N N . SER A 1 80 ? 6.974 0.280 -14.879 1.00 85.62 80 SER A N 1
ATOM 673 C CA . SER A 1 80 ? 7.578 1.174 -15.862 1.00 85.62 80 SER A CA 1
ATOM 674 C C . SER A 1 80 ? 9.075 0.905 -16.047 1.00 85.62 80 SER A C 1
ATOM 676 O O . SER A 1 80 ? 9.565 0.949 -17.173 1.00 85.62 80 SER A O 1
ATOM 678 N N . LEU A 1 81 ? 9.795 0.558 -14.981 1.00 81.94 81 LEU A N 1
ATOM 679 C CA . LEU A 1 81 ? 11.196 0.160 -15.065 1.00 81.94 81 LEU A CA 1
ATOM 680 C C . LEU A 1 81 ? 11.361 -1.127 -15.893 1.00 81.94 81 LEU A C 1
ATOM 682 O O . LEU A 1 81 ? 12.148 -1.140 -16.837 1.00 81.94 81 LEU A O 1
ATOM 686 N N . ALA A 1 82 ? 10.558 -2.161 -15.634 1.00 82.75 82 ALA A N 1
ATOM 687 C CA . ALA A 1 82 ? 10.603 -3.425 -16.376 1.00 82.75 82 ALA A CA 1
ATOM 688 C C . ALA A 1 82 ? 10.244 -3.291 -17.869 1.00 82.75 82 ALA A C 1
ATOM 690 O O . ALA A 1 82 ? 10.777 -4.023 -18.705 1.00 82.75 82 ALA A O 1
ATOM 691 N N . THR A 1 83 ? 9.382 -2.334 -18.238 1.00 83.69 83 THR A N 1
ATOM 692 C CA . THR A 1 83 ? 9.035 -2.096 -19.656 1.00 83.69 83 THR A CA 1
ATOM 693 C C . THR A 1 83 ? 10.225 -1.649 -20.505 1.00 83.69 83 THR A C 1
ATOM 695 O O . THR A 1 83 ? 10.199 -1.839 -21.719 1.00 83.69 83 THR A O 1
ATOM 698 N N . THR A 1 84 ? 11.281 -1.110 -19.885 1.00 79.38 84 THR A N 1
ATOM 699 C CA . THR A 1 84 ? 12.498 -0.694 -20.601 1.00 79.38 84 THR A CA 1
ATOM 700 C C . THR A 1 84 ? 13.314 -1.867 -21.141 1.00 79.38 84 THR A C 1
ATOM 702 O O . THR A 1 84 ? 14.056 -1.679 -22.100 1.00 79.38 84 THR A O 1
ATOM 705 N N . THR A 1 85 ? 13.177 -3.065 -20.559 1.00 78.25 85 THR A N 1
ATOM 706 C CA . THR A 1 85 ? 13.902 -4.275 -20.983 1.00 78.25 85 THR A CA 1
ATOM 707 C C . THR A 1 85 ? 13.003 -5.301 -21.657 1.00 78.25 85 THR A C 1
ATOM 709 O O . THR A 1 85 ? 13.393 -5.884 -22.661 1.00 78.25 85 THR A O 1
ATOM 712 N N . LEU A 1 86 ? 11.798 -5.527 -21.132 1.00 79.25 86 LEU A N 1
ATOM 713 C CA . LEU A 1 86 ? 10.885 -6.572 -21.617 1.00 79.25 86 LEU A CA 1
ATOM 714 C C . LEU A 1 86 ? 9.956 -6.095 -22.741 1.00 79.25 86 LEU A C 1
ATOM 716 O O . LEU A 1 86 ? 9.214 -6.886 -23.321 1.00 79.25 86 LEU A O 1
ATOM 720 N N . GLY A 1 87 ? 9.976 -4.797 -23.039 1.00 80.50 87 GLY A N 1
ATOM 721 C CA . GLY A 1 87 ? 9.049 -4.166 -23.965 1.00 80.50 87 GLY A CA 1
ATOM 722 C C . GLY A 1 87 ? 7.693 -3.852 -23.330 1.00 80.50 87 GLY A C 1
ATOM 723 O O . GLY A 1 87 ? 7.321 -4.341 -22.259 1.00 80.50 87 GLY A O 1
ATOM 724 N N . TRP A 1 88 ? 6.936 -2.996 -24.016 1.00 80.94 88 TRP A N 1
ATOM 725 C CA . TRP A 1 88 ? 5.709 -2.403 -23.485 1.00 80.94 88 TRP A CA 1
ATOM 726 C C . TRP A 1 88 ? 4.613 -3.432 -23.180 1.00 80.94 88 TRP A C 1
ATOM 728 O O . TRP A 1 88 ? 4.007 -3.375 -22.108 1.00 80.94 88 TRP A O 1
ATOM 738 N N . TRP A 1 89 ? 4.388 -4.390 -24.086 1.00 80.19 89 TRP A N 1
ATOM 739 C CA . TRP A 1 89 ? 3.324 -5.389 -23.955 1.00 80.19 89 TRP A CA 1
ATOM 740 C C . TRP A 1 89 ? 3.573 -6.348 -22.788 1.00 80.19 89 TRP A C 1
ATOM 742 O O . TRP A 1 89 ? 2.729 -6.480 -21.902 1.00 80.19 89 TRP A O 1
ATOM 752 N N . ILE A 1 90 ? 4.749 -6.981 -22.759 1.00 79.75 90 ILE A N 1
ATOM 753 C CA . ILE A 1 90 ? 5.102 -7.975 -21.737 1.00 79.75 90 ILE A CA 1
ATOM 754 C C . ILE A 1 90 ? 5.244 -7.297 -20.374 1.00 79.75 90 ILE A C 1
ATOM 756 O O . ILE A 1 90 ? 4.674 -7.772 -19.393 1.00 79.75 90 ILE A O 1
ATOM 760 N N . GLY A 1 91 ? 5.940 -6.155 -20.318 1.00 81.56 91 GLY A N 1
ATOM 761 C CA . GLY A 1 91 ? 6.122 -5.404 -19.082 1.00 81.56 91 GLY A CA 1
ATOM 762 C C . GLY A 1 91 ? 4.794 -4.909 -18.506 1.00 81.56 91 GLY A C 1
ATOM 763 O O . GLY A 1 91 ? 4.475 -5.184 -17.354 1.00 81.56 91 GLY A O 1
ATOM 764 N N . THR A 1 92 ? 3.968 -4.224 -19.297 1.00 83.81 92 THR A N 1
ATOM 765 C CA . THR A 1 92 ? 2.737 -3.628 -18.759 1.00 83.81 92 THR A CA 1
ATOM 766 C C . THR A 1 92 ? 1.683 -4.690 -18.469 1.00 83.81 92 THR A C 1
ATOM 768 O O . THR A 1 92 ? 1.227 -4.798 -17.332 1.00 83.81 92 THR A O 1
ATOM 771 N N . PHE A 1 93 ? 1.293 -5.508 -19.451 1.00 86.06 93 PHE A N 1
ATOM 772 C CA . PHE A 1 93 ? 0.184 -6.449 -19.265 1.00 86.06 93 PHE A CA 1
ATOM 773 C C . PHE A 1 93 ? 0.575 -7.638 -18.391 1.00 86.06 93 PHE A C 1
ATOM 775 O O . PHE A 1 93 ? -0.182 -7.994 -17.488 1.00 86.06 93 PHE A O 1
ATOM 782 N N . GLY A 1 94 ? 1.766 -8.208 -18.603 1.00 86.75 94 GLY A N 1
ATOM 783 C CA . GLY A 1 94 ? 2.239 -9.365 -17.844 1.00 86.75 94 GLY A CA 1
ATOM 784 C C . GLY A 1 94 ? 2.283 -9.081 -16.344 1.00 86.75 94 GLY A C 1
ATOM 785 O O . GLY A 1 94 ? 1.647 -9.786 -15.557 1.00 86.75 94 GLY A O 1
ATOM 786 N N . TYR A 1 95 ? 2.944 -7.992 -15.940 1.00 86.94 95 TYR A N 1
ATOM 787 C CA . TYR A 1 95 ? 3.018 -7.637 -14.521 1.00 86.94 95 TYR A CA 1
ATOM 788 C C . TYR A 1 95 ? 1.707 -7.103 -13.954 1.00 86.94 95 TYR A C 1
ATOM 790 O O . TYR A 1 95 ? 1.441 -7.338 -12.777 1.00 86.94 95 TYR A O 1
ATOM 798 N N . THR A 1 96 ? 0.852 -6.460 -14.755 1.00 88.56 96 THR A N 1
ATOM 799 C CA . THR A 1 96 ? -0.478 -6.043 -14.277 1.00 88.56 96 THR A CA 1
ATOM 800 C C . THR A 1 96 ? -1.343 -7.250 -13.919 1.00 88.56 96 THR A C 1
ATOM 802 O O . THR A 1 96 ? -1.947 -7.266 -12.848 1.00 88.56 96 THR A O 1
ATOM 805 N N . VAL A 1 97 ? -1.359 -8.298 -14.750 1.00 88.00 97 VAL A N 1
ATOM 806 C CA . VAL A 1 97 ? -2.113 -9.533 -14.463 1.00 88.00 97 VAL A CA 1
ATOM 807 C C . VAL A 1 97 ? -1.578 -10.226 -13.209 1.00 88.00 97 VAL A C 1
ATOM 809 O O . VAL A 1 97 ? -2.358 -10.582 -12.322 1.00 88.00 97 VAL A O 1
ATOM 812 N N . ILE A 1 98 ? -0.252 -10.364 -13.092 1.00 86.81 98 ILE A N 1
ATOM 813 C CA . ILE A 1 98 ? 0.393 -10.943 -11.902 1.00 86.81 98 ILE A CA 1
ATOM 814 C C . ILE A 1 98 ? 0.034 -10.131 -10.653 1.00 86.81 98 ILE A C 1
ATOM 816 O O . ILE A 1 98 ? -0.333 -10.701 -9.625 1.00 86.81 98 ILE A O 1
ATOM 820 N N . PHE A 1 99 ? 0.097 -8.803 -10.738 1.00 88.75 99 PHE A N 1
ATOM 821 C CA . PHE A 1 99 ? -0.206 -7.923 -9.617 1.00 88.75 99 PHE A CA 1
ATOM 822 C C . PHE A 1 99 ? -1.669 -8.018 -9.180 1.00 88.75 99 PHE A C 1
ATOM 824 O O . PHE A 1 99 ? -1.930 -8.123 -7.983 1.00 88.75 99 PHE A O 1
ATOM 831 N N . ILE A 1 100 ? -2.620 -8.073 -10.118 1.00 88.88 100 ILE A N 1
ATOM 832 C CA . ILE A 1 100 ? -4.042 -8.290 -9.811 1.00 88.88 100 ILE A CA 1
ATOM 833 C C . ILE A 1 100 ? -4.239 -9.631 -9.099 1.00 88.88 100 ILE A C 1
ATOM 835 O O . ILE A 1 100 ? -4.915 -9.688 -8.071 1.00 88.88 100 ILE A O 1
ATOM 839 N N . PHE A 1 101 ? -3.623 -10.706 -9.597 1.00 85.69 101 PHE A N 1
ATOM 840 C CA . PHE A 1 101 ? -3.712 -12.022 -8.964 1.00 85.69 101 PHE A CA 1
ATOM 841 C C . PHE A 1 101 ? -3.173 -11.999 -7.526 1.00 85.69 101 PHE A C 1
ATOM 843 O O . PHE A 1 101 ? -3.833 -12.472 -6.593 1.00 85.69 101 PHE A O 1
ATOM 850 N N . VAL A 1 102 ? -2.000 -11.392 -7.328 1.00 87.06 102 VAL A N 1
ATOM 851 C CA . VAL A 1 102 ? -1.382 -11.217 -6.010 1.00 87.06 102 VAL A CA 1
ATOM 852 C C . VAL A 1 102 ? -2.279 -10.380 -5.093 1.00 87.06 102 VAL A C 1
ATOM 854 O O . VAL A 1 102 ? -2.522 -10.793 -3.958 1.00 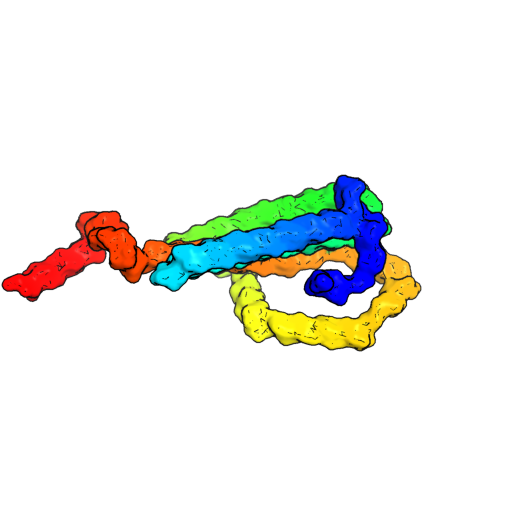87.06 102 VAL A O 1
ATOM 857 N N . LEU A 1 103 ? -2.827 -9.259 -5.570 1.00 86.06 103 LEU A N 1
ATOM 858 C CA . LEU A 1 103 ? -3.754 -8.420 -4.809 1.00 86.06 103 LEU A CA 1
ATOM 859 C C . LEU A 1 103 ? -4.976 -9.212 -4.351 1.00 86.06 103 LEU A C 1
ATOM 861 O O . LEU A 1 103 ? -5.275 -9.225 -3.160 1.00 86.06 103 LEU A O 1
ATOM 865 N N . VAL A 1 104 ? -5.652 -9.926 -5.255 1.00 84.56 104 VAL A N 1
ATOM 866 C CA . VAL A 1 104 ? -6.835 -10.735 -4.919 1.00 84.56 104 VAL A CA 1
ATOM 867 C C . VAL A 1 104 ? -6.494 -11.796 -3.874 1.00 84.56 104 VAL A C 1
ATOM 869 O O . VAL A 1 104 ? -7.222 -11.953 -2.890 1.00 84.56 104 VAL A O 1
ATOM 872 N N . SER A 1 105 ? -5.375 -12.507 -4.043 1.00 79.81 105 SER A N 1
ATOM 873 C CA . SER A 1 105 ? -4.914 -13.500 -3.068 1.00 79.81 105 SER A CA 1
ATOM 874 C C . SER A 1 105 ? -4.690 -12.880 -1.689 1.00 79.81 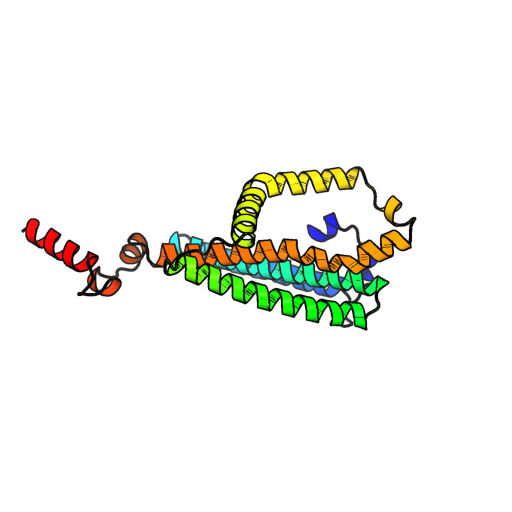105 SER A C 1
ATOM 876 O O . SER A 1 105 ? -5.052 -13.482 -0.676 1.00 79.81 105 SER A O 1
ATOM 878 N N . ARG A 1 106 ? -4.101 -11.685 -1.633 1.00 83.62 106 ARG A N 1
ATOM 879 C CA . ARG A 1 106 ? -3.787 -11.010 -0.374 1.00 83.62 106 ARG A CA 1
ATOM 880 C C . ARG A 1 106 ? -5.002 -10.370 0.277 1.00 83.62 106 ARG A C 1
ATOM 882 O O . ARG A 1 106 ? -5.128 -10.458 1.493 1.00 83.62 106 ARG A O 1
ATOM 889 N N . PHE A 1 107 ? -5.933 -9.827 -0.498 1.00 81.06 107 PHE A N 1
ATOM 890 C CA . PHE A 1 107 ? -7.212 -9.348 0.020 1.00 81.06 107 PHE A CA 1
ATOM 891 C C . PHE A 1 107 ? -8.034 -10.483 0.635 1.00 81.06 107 PHE A C 1
ATOM 893 O O . PHE A 1 107 ? -8.557 -10.327 1.736 1.00 81.06 107 PHE A O 1
ATOM 900 N N . LYS A 1 108 ? -8.091 -11.659 -0.008 1.00 81.12 108 LYS A N 1
ATOM 901 C CA . LYS A 1 108 ? -8.728 -12.849 0.586 1.00 81.12 108 LYS A CA 1
ATOM 902 C C . LYS A 1 108 ? -8.086 -13.222 1.923 1.00 81.12 108 LYS A C 1
ATOM 904 O O . LYS A 1 108 ? -8.798 -13.488 2.891 1.00 81.12 108 LYS A O 1
ATOM 909 N N . TRP A 1 109 ? -6.755 -13.202 1.982 1.00 82.50 109 TRP A N 1
ATOM 910 C CA . TRP A 1 109 ? -6.016 -13.455 3.217 1.00 82.50 109 TRP A CA 1
ATOM 911 C C . TRP A 1 109 ? -6.325 -12.414 4.304 1.00 82.50 109 TRP A C 1
ATOM 913 O O . TRP A 1 109 ? -6.598 -12.802 5.435 1.00 82.50 109 TRP A O 1
ATOM 923 N N . LEU A 1 110 ? -6.368 -11.121 3.965 1.00 82.12 110 LEU A N 1
ATOM 924 C CA . LEU A 1 110 ? -6.700 -10.035 4.896 1.00 82.12 110 LEU A CA 1
ATOM 925 C C . LEU A 1 110 ? -8.095 -10.226 5.507 1.00 82.12 110 LEU A C 1
ATOM 927 O O . LEU A 1 110 ? -8.257 -10.122 6.720 1.00 82.12 110 LEU A O 1
ATOM 931 N N . ILE A 1 111 ? -9.098 -10.553 4.687 1.00 78.81 111 ILE A N 1
ATOM 932 C CA . ILE A 1 111 ? -10.468 -10.806 5.159 1.00 78.81 111 ILE A CA 1
ATOM 933 C C . ILE A 1 111 ? -10.495 -11.997 6.119 1.00 78.81 111 ILE A C 1
ATOM 935 O O . ILE A 1 111 ? -11.133 -11.928 7.170 1.00 78.81 111 ILE A O 1
ATOM 939 N N . PHE A 1 112 ? -9.806 -13.086 5.773 1.00 79.62 112 PHE A N 1
ATOM 940 C CA . PHE A 1 112 ? -9.702 -14.258 6.639 1.00 79.62 112 PHE A CA 1
ATOM 941 C C . PHE A 1 112 ? -9.001 -13.925 7.962 1.00 79.62 112 PHE A C 1
ATOM 943 O O . PHE A 1 112 ? -9.490 -14.302 9.024 1.00 79.62 112 PHE A O 1
ATOM 950 N N . PHE A 1 113 ? -7.903 -13.170 7.907 1.00 77.88 113 PHE A N 1
ATOM 951 C CA . PHE A 1 113 ? -7.153 -12.725 9.077 1.00 77.88 113 PHE A CA 1
ATOM 952 C C . PHE A 1 113 ? -8.008 -11.873 10.021 1.00 77.88 113 PHE A C 1
ATOM 954 O O . PHE A 1 113 ? -8.087 -12.173 11.213 1.00 77.88 113 PHE A O 1
ATOM 961 N N . ILE A 1 114 ? -8.693 -10.856 9.488 1.00 77.94 114 ILE A N 1
ATOM 962 C CA . ILE A 1 114 ? -9.584 -9.992 10.268 1.00 77.94 114 ILE A CA 1
ATOM 963 C C . ILE A 1 114 ? -10.689 -10.842 10.904 1.00 77.94 114 ILE A C 1
ATOM 965 O O . ILE A 1 114 ? -10.881 -10.780 12.113 1.00 77.94 114 ILE A O 1
ATOM 969 N N . LYS A 1 115 ? -11.369 -11.708 10.142 1.00 76.25 115 LYS A N 1
ATOM 970 C CA . LYS A 1 115 ? -12.407 -12.592 10.699 1.00 76.25 115 LYS A CA 1
ATOM 971 C C . LYS A 1 115 ? -11.873 -13.496 11.818 1.00 76.25 115 LYS A C 1
ATOM 973 O O . LYS A 1 115 ? -12.532 -13.620 12.845 1.00 76.25 115 LYS A O 1
ATOM 978 N N . GLY A 1 116 ? -10.689 -14.083 11.647 1.00 71.94 116 GLY A N 1
ATOM 979 C CA . GLY A 1 116 ? -10.051 -14.922 12.666 1.00 71.94 116 GLY A CA 1
ATOM 980 C C . GLY A 1 116 ? -9.791 -14.167 13.971 1.00 71.94 116 GLY A C 1
ATOM 981 O O . GLY A 1 116 ? -10.186 -14.628 15.040 1.00 71.94 116 GLY A O 1
ATOM 982 N N . LYS A 1 117 ? -9.216 -12.963 13.875 1.00 71.62 117 LYS A N 1
ATOM 983 C CA . LYS A 1 117 ? -8.957 -12.079 15.024 1.00 71.62 117 LYS A CA 1
ATOM 984 C C . LYS A 1 117 ? -10.230 -11.602 15.724 1.00 71.62 117 LYS A C 1
ATOM 986 O O . LYS A 1 117 ? -10.230 -11.483 16.943 1.00 71.62 117 LYS A O 1
ATOM 991 N N . LEU A 1 118 ? -11.287 -11.298 14.972 1.00 71.12 118 LEU A N 1
ATOM 992 C CA . LEU A 1 118 ? -12.506 -10.696 15.518 1.00 71.12 118 LEU A CA 1
ATOM 993 C C . LEU A 1 118 ? -13.470 -11.705 16.143 1.00 71.12 118 LEU A C 1
ATOM 995 O O . LEU A 1 118 ? -14.118 -11.388 17.136 1.00 71.12 118 LEU A O 1
ATOM 999 N N . TYR A 1 119 ? -13.575 -12.902 15.568 1.00 70.44 119 TYR A N 1
ATOM 1000 C CA . TYR A 1 119 ? -14.553 -13.910 15.990 1.00 70.44 119 TYR A CA 1
ATOM 1001 C C . TYR A 1 119 ? -13.937 -15.057 16.797 1.00 70.44 119 TYR A C 1
ATOM 1003 O O . TYR A 1 119 ? -14.615 -16.045 17.063 1.00 70.44 119 TYR A O 1
ATOM 1011 N N . GLY A 1 120 ? -12.653 -14.961 17.167 1.00 60.66 120 GLY A N 1
ATOM 1012 C CA . GLY A 1 120 ? -11.965 -15.994 17.949 1.00 60.66 120 GLY A CA 1
ATOM 1013 C C . GLY A 1 120 ? -11.894 -17.354 17.248 1.00 60.66 120 GLY A C 1
ATOM 1014 O O . GLY A 1 120 ? -11.661 -18.372 17.898 1.00 60.66 120 GLY A O 1
ATOM 1015 N N . ALA A 1 121 ? -12.111 -17.394 15.928 1.00 52.88 121 ALA A N 1
ATOM 1016 C CA . ALA A 1 121 ? -12.025 -18.620 15.154 1.00 52.88 121 ALA A CA 1
ATOM 1017 C C . ALA A 1 121 ? -10.567 -19.089 15.175 1.00 52.88 121 ALA A C 1
ATOM 1019 O O . ALA A 1 121 ? -9.702 -18.444 14.582 1.00 52.88 121 ALA A O 1
ATOM 1020 N N . SER A 1 122 ? -10.333 -20.180 15.913 1.00 47.75 122 SER A N 1
ATOM 1021 C CA . SER A 1 122 ? -9.063 -20.888 16.087 1.00 47.75 122 SER A CA 1
ATOM 1022 C C . SER A 1 122 ? -8.101 -20.642 14.924 1.00 47.75 122 SER A C 1
ATOM 1024 O O . SER A 1 122 ? -8.324 -21.076 13.788 1.00 47.75 122 SER A O 1
ATOM 1026 N N . HIS A 1 123 ? -7.020 -19.923 15.225 1.00 50.03 123 HIS A N 1
ATOM 1027 C CA . HIS A 1 123 ? -5.874 -19.826 14.344 1.00 50.03 123 HIS A CA 1
ATOM 1028 C C . HIS A 1 123 ? -5.372 -21.248 14.071 1.00 50.03 123 HIS A C 1
ATOM 1030 O O . HIS A 1 123 ? -4.693 -21.847 14.901 1.00 50.03 123 HIS A O 1
ATOM 1036 N N . LYS A 1 124 ? -5.623 -21.781 12.871 1.00 49.34 124 LYS A N 1
ATOM 1037 C CA . LYS A 1 124 ? -4.654 -22.718 12.302 1.00 49.34 124 LYS A CA 1
ATOM 1038 C C . LYS A 1 124 ? -3.390 -21.903 12.054 1.00 49.34 124 LYS A C 1
ATOM 1040 O O . LYS A 1 124 ? -3.318 -21.167 11.070 1.00 49.34 124 LYS A O 1
ATOM 1045 N N . GLU A 1 125 ? -2.445 -21.975 12.991 1.00 50.25 125 GLU A N 1
ATOM 1046 C CA . GLU A 1 125 ? -1.108 -21.400 12.867 1.00 50.25 125 GLU A CA 1
ATOM 1047 C C . GLU A 1 125 ? -0.469 -21.891 11.563 1.00 50.25 125 GLU A C 1
ATOM 1049 O O . GLU A 1 125 ? 0.069 -22.992 11.474 1.00 50.25 125 GLU A O 1
ATOM 1054 N N . ASN A 1 126 ? -0.562 -21.089 10.507 1.00 55.19 126 ASN A N 1
ATOM 1055 C CA . ASN A 1 126 ? 0.112 -21.380 9.252 1.00 55.19 126 ASN A CA 1
ATOM 1056 C C . ASN A 1 126 ? 1.502 -20.726 9.283 1.00 55.19 126 ASN A C 1
ATOM 1058 O O . ASN A 1 126 ? 1.649 -19.615 9.793 1.00 55.19 126 ASN A O 1
ATOM 1062 N N . LYS A 1 127 ? 2.532 -21.361 8.711 1.00 59.59 127 LYS A N 1
ATOM 1063 C CA . LYS A 1 127 ? 3.912 -20.828 8.693 1.00 59.59 127 LYS A CA 1
ATOM 1064 C C . LYS A 1 127 ? 3.991 -19.406 8.117 1.00 59.59 127 LYS A C 1
ATOM 1066 O O . LYS A 1 127 ? 4.741 -18.578 8.623 1.00 59.59 127 LYS A O 1
ATOM 1071 N N . ALA A 1 128 ? 3.161 -19.098 7.117 1.00 46.81 128 ALA A N 1
ATOM 1072 C CA . ALA A 1 128 ? 3.057 -17.758 6.533 1.00 46.81 128 ALA A CA 1
ATOM 1073 C C . ALA A 1 128 ? 2.530 -16.697 7.519 1.00 46.81 128 ALA A C 1
ATOM 1075 O O . ALA A 1 128 ? 2.880 -15.526 7.406 1.00 46.81 128 ALA A O 1
ATOM 1076 N N . PHE A 1 129 ? 1.703 -17.103 8.486 1.00 54.91 129 PHE A N 1
ATOM 1077 C CA . PHE A 1 129 ? 1.151 -16.221 9.511 1.00 54.91 129 PHE A CA 1
ATOM 1078 C C . PHE A 1 129 ? 2.216 -15.811 10.532 1.00 54.91 129 PHE A C 1
ATOM 1080 O O . PHE A 1 129 ? 2.412 -14.621 10.757 1.00 54.91 129 PHE A O 1
ATOM 1087 N N . LYS A 1 130 ? 2.977 -16.785 11.055 1.00 72.25 130 LYS A N 1
ATOM 1088 C CA . LYS A 1 130 ? 4.127 -16.507 11.932 1.00 72.25 130 LYS A CA 1
ATOM 1089 C C . LYS A 1 130 ? 5.158 -15.619 11.240 1.00 72.25 130 LYS A C 1
ATOM 1091 O O . LYS A 1 130 ? 5.617 -14.655 11.836 1.00 72.25 130 LYS A O 1
ATOM 1096 N N . PHE A 1 131 ? 5.458 -15.885 9.966 1.00 69.50 131 PHE A N 1
ATOM 1097 C CA . PHE A 1 131 ? 6.362 -15.034 9.190 1.00 69.50 131 PHE A CA 1
ATOM 1098 C C . PHE A 1 131 ? 5.880 -13.580 9.118 1.00 69.50 131 PHE A C 1
ATOM 1100 O O . PHE A 1 131 ? 6.679 -12.671 9.301 1.00 69.50 131 PHE A O 1
ATOM 1107 N N . LEU A 1 132 ? 4.585 -13.350 8.888 1.00 54.97 132 LEU A N 1
ATOM 1108 C CA . LEU A 1 132 ? 4.010 -12.004 8.829 1.00 54.97 132 LEU A CA 1
ATOM 1109 C C . LEU A 1 132 ? 4.048 -11.277 10.168 1.00 54.97 132 LEU A C 1
ATOM 1111 O O . LEU A 1 132 ? 4.377 -10.096 10.207 1.00 54.97 132 LEU A O 1
ATOM 1115 N N . GLU A 1 133 ? 3.742 -11.974 11.258 1.00 69.00 133 GLU A N 1
ATOM 1116 C CA . GLU A 1 133 ? 3.802 -11.407 12.603 1.00 69.00 133 GLU A CA 1
ATOM 1117 C C . GLU A 1 133 ? 5.241 -11.038 12.983 1.00 69.00 133 GLU A C 1
ATOM 1119 O O . GLU A 1 133 ? 5.502 -9.910 13.405 1.00 69.00 133 GLU A O 1
ATOM 1124 N N . THR A 1 134 ? 6.197 -11.933 12.719 1.00 71.31 134 THR A N 1
ATOM 1125 C CA . THR A 1 134 ? 7.627 -11.654 12.900 1.00 71.31 134 THR A CA 1
ATOM 1126 C C . THR A 1 134 ? 8.095 -10.518 11.991 1.00 71.31 134 THR A C 1
ATOM 1128 O O . THR A 1 134 ? 8.788 -9.618 12.454 1.00 71.31 134 THR A O 1
ATOM 1131 N N . PHE A 1 135 ? 7.692 -10.498 10.718 1.00 61.75 135 PHE A N 1
ATOM 1132 C CA . PHE A 1 135 ? 8.043 -9.429 9.782 1.00 61.75 135 PHE A CA 1
ATOM 1133 C C . PHE A 1 135 ? 7.476 -8.077 10.224 1.00 61.75 135 PHE A C 1
ATOM 1135 O O . PHE A 1 135 ? 8.191 -7.083 10.178 1.00 61.75 135 PHE A O 1
ATOM 1142 N N . SER A 1 136 ? 6.232 -8.032 10.706 1.00 57.38 136 SER A N 1
ATOM 1143 C CA . SER A 1 136 ? 5.610 -6.810 11.225 1.00 57.38 136 SER A CA 1
ATOM 1144 C C . SER A 1 136 ? 6.372 -6.275 12.437 1.00 57.38 136 SER A C 1
ATOM 1146 O O . SER A 1 136 ? 6.742 -5.103 12.463 1.00 57.38 136 SER A O 1
ATOM 1148 N N . GLN A 1 137 ? 6.693 -7.140 13.403 1.00 72.88 137 GLN A N 1
ATOM 1149 C CA . GLN A 1 137 ? 7.464 -6.767 14.594 1.00 72.88 137 GLN A CA 1
ATOM 1150 C C . GLN A 1 137 ? 8.887 -6.302 14.239 1.00 72.88 137 GLN A C 1
ATOM 1152 O O . GLN A 1 137 ? 9.370 -5.297 14.762 1.00 72.88 137 GLN A O 1
ATOM 1157 N N . VAL A 1 138 ? 9.553 -6.993 13.309 1.00 68.62 138 VAL A N 1
ATOM 1158 C CA . VAL A 1 138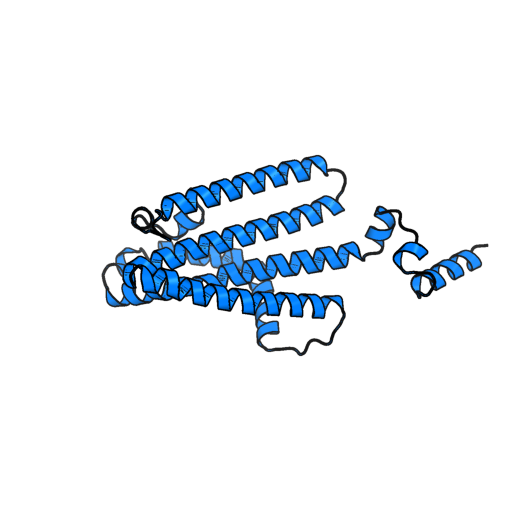 ? 10.889 -6.624 12.817 1.00 68.62 138 VAL A CA 1
ATOM 1159 C C . VAL A 1 138 ? 10.845 -5.309 12.043 1.00 68.62 138 VAL A C 1
ATOM 1161 O O . VAL A 1 138 ? 11.698 -4.454 12.262 1.00 68.62 138 VAL A O 1
ATOM 1164 N N . SER A 1 139 ? 9.846 -5.102 11.186 1.00 60.78 139 SER A N 1
ATOM 1165 C CA . SER A 1 139 ? 9.674 -3.863 10.425 1.00 60.78 139 SER A CA 1
ATOM 1166 C C . SER A 1 139 ? 9.400 -2.672 11.341 1.00 60.78 139 SER A C 1
ATOM 1168 O O . SER A 1 139 ? 9.934 -1.592 11.104 1.00 60.78 139 SER A O 1
ATOM 1170 N N . GLN A 1 140 ? 8.616 -2.851 12.406 1.00 60.06 140 GLN A N 1
ATOM 1171 C CA . GLN A 1 140 ? 8.356 -1.793 13.387 1.00 60.06 140 GLN A CA 1
ATOM 1172 C C . GLN A 1 140 ? 9.615 -1.434 14.192 1.00 60.06 140 GLN A C 1
ATOM 1174 O O . GLN A 1 140 ? 9.855 -0.260 14.460 1.00 60.06 140 GLN A O 1
ATOM 1179 N N . LYS A 1 141 ? 10.445 -2.423 14.548 1.00 71.75 141 LYS A N 1
ATOM 1180 C CA . LYS A 1 141 ? 11.628 -2.219 15.402 1.00 71.75 141 LYS A CA 1
ATOM 1181 C C . LYS A 1 141 ? 12.889 -1.805 14.636 1.00 71.75 141 LYS A C 1
ATOM 1183 O O . LYS A 1 141 ? 13.655 -0.975 15.114 1.00 71.75 141 LYS A O 1
ATOM 1188 N N . TYR A 1 142 ? 13.111 -2.382 13.459 1.00 68.69 142 TYR A N 1
ATOM 1189 C CA . TYR A 1 142 ? 14.339 -2.233 12.672 1.00 68.69 142 TYR A CA 1
ATOM 1190 C C . TYR A 1 142 ? 14.108 -1.603 11.300 1.00 68.69 142 TYR A C 1
ATOM 1192 O O . TYR A 1 142 ? 15.079 -1.368 10.588 1.00 68.69 142 TYR A O 1
ATOM 1200 N N . GLY A 1 143 ? 12.866 -1.283 10.921 1.00 64.56 143 GLY A N 1
ATOM 1201 C CA . GLY A 1 143 ? 12.562 -0.593 9.662 1.00 64.56 143 GLY A CA 1
ATOM 1202 C C . GLY A 1 143 ? 13.420 0.658 9.433 1.00 64.56 143 GLY A C 1
ATOM 1203 O O . GLY A 1 143 ? 14.035 0.764 8.372 1.00 64.56 143 GLY A O 1
ATOM 1204 N N . PRO A 1 144 ? 13.570 1.560 10.425 1.00 67.38 144 PRO A N 1
ATOM 1205 C CA . PRO A 1 144 ? 14.442 2.729 10.297 1.00 67.38 144 PRO A CA 1
ATOM 1206 C C . PRO A 1 144 ? 15.925 2.372 10.111 1.00 67.38 144 PRO A C 1
ATOM 1208 O O . PRO A 1 144 ? 16.617 3.011 9.325 1.00 67.38 144 PRO A O 1
ATOM 1211 N N . ILE A 1 145 ? 16.405 1.324 10.788 1.00 71.19 145 ILE A N 1
ATOM 1212 C CA . ILE A 1 145 ? 17.796 0.848 10.701 1.00 71.19 145 ILE A CA 1
ATOM 1213 C C . ILE A 1 145 ? 18.065 0.216 9.334 1.00 71.19 145 ILE A C 1
ATOM 1215 O O . ILE A 1 145 ? 19.109 0.457 8.740 1.00 71.19 145 ILE A O 1
ATOM 1219 N N . LEU A 1 146 ? 17.116 -0.555 8.805 1.00 65.88 146 LEU A N 1
ATOM 1220 C CA . LEU A 1 146 ? 17.216 -1.177 7.490 1.00 65.88 146 LEU A CA 1
ATOM 1221 C C . LEU A 1 146 ? 17.186 -0.118 6.379 1.00 65.88 146 LEU A C 1
ATOM 1223 O O . LEU A 1 146 ? 17.983 -0.186 5.447 1.00 65.88 146 LEU A O 1
ATOM 1227 N N . LEU A 1 147 ? 16.343 0.912 6.518 1.00 62.56 147 LEU A N 1
ATOM 1228 C CA . LEU A 1 147 ? 16.344 2.082 5.633 1.00 62.56 147 LEU A CA 1
ATOM 1229 C C . LEU A 1 147 ? 17.672 2.850 5.696 1.00 62.56 147 LEU A C 1
ATOM 1231 O O . LEU A 1 147 ? 18.206 3.230 4.655 1.00 62.56 147 LEU A O 1
ATOM 1235 N N . PHE A 1 148 ? 18.234 3.035 6.891 1.00 70.44 148 PHE A N 1
ATOM 1236 C CA . PHE A 1 148 ? 19.535 3.677 7.087 1.00 70.44 148 PHE A CA 1
ATOM 1237 C C . PHE A 1 148 ? 20.690 2.843 6.507 1.00 70.44 148 PHE A C 1
ATOM 1239 O O . PHE A 1 148 ? 21.585 3.381 5.861 1.00 70.44 148 PHE A O 1
ATOM 1246 N N . LEU A 1 149 ? 20.640 1.517 6.648 1.00 66.75 149 LEU A N 1
ATOM 1247 C CA . LEU A 1 149 ? 21.616 0.598 6.064 1.00 66.75 149 LEU A CA 1
ATOM 1248 C C . LEU A 1 149 ? 21.562 0.614 4.532 1.00 66.75 149 LEU A C 1
ATOM 1250 O O . LEU A 1 149 ? 22.604 0.679 3.887 1.00 66.75 149 LEU A O 1
ATOM 1254 N N . ILE A 1 150 ? 20.363 0.613 3.941 1.00 61.47 150 ILE A N 1
ATOM 1255 C CA . ILE A 1 150 ? 20.175 0.766 2.489 1.00 61.47 150 ILE A CA 1
ATOM 1256 C C . ILE A 1 150 ? 20.740 2.112 2.015 1.00 61.47 150 ILE A C 1
ATOM 1258 O O . ILE A 1 150 ? 21.372 2.179 0.961 1.00 61.47 150 ILE A O 1
ATOM 1262 N N . PHE A 1 151 ? 20.558 3.176 2.801 1.00 61.69 151 PHE A N 1
ATOM 1263 C CA . PHE A 1 151 ? 21.119 4.495 2.515 1.00 61.69 151 PHE A CA 1
ATOM 1264 C C . PHE A 1 151 ? 22.657 4.481 2.508 1.00 61.69 151 PHE A C 1
ATOM 1266 O O . PHE A 1 151 ? 23.264 5.035 1.593 1.00 61.69 151 PHE A O 1
ATOM 1273 N N . ILE A 1 152 ? 23.286 3.804 3.475 1.00 67.44 152 ILE A N 1
ATOM 1274 C CA . ILE A 1 152 ? 24.747 3.636 3.551 1.00 67.44 152 ILE A CA 1
ATOM 1275 C C . ILE A 1 152 ? 25.262 2.782 2.393 1.00 67.44 152 ILE A C 1
ATOM 1277 O O . ILE A 1 152 ? 26.166 3.205 1.677 1.00 67.44 152 ILE A O 1
ATOM 1281 N N . LEU A 1 153 ? 24.674 1.604 2.167 1.00 55.06 153 LEU A N 1
ATOM 1282 C CA . LEU A 1 153 ? 25.063 0.706 1.076 1.00 55.06 153 LEU A CA 1
ATOM 1283 C C . LEU A 1 153 ? 25.012 1.425 -0.274 1.00 55.06 153 LEU A C 1
ATOM 1285 O O . LEU A 1 153 ? 25.898 1.259 -1.104 1.00 55.06 153 LEU A O 1
ATOM 1289 N N . ARG A 1 154 ? 24.030 2.302 -0.471 1.00 55.41 154 ARG A N 1
ATOM 1290 C CA . ARG A 1 154 ? 23.915 3.113 -1.681 1.00 55.41 154 ARG A CA 1
ATOM 1291 C C . ARG A 1 154 ? 25.033 4.141 -1.868 1.00 55.41 154 ARG A C 1
ATOM 1293 O O . ARG A 1 154 ? 25.342 4.491 -3.002 1.00 55.41 154 ARG A O 1
ATOM 1300 N N . TRP A 1 155 ? 25.628 4.627 -0.786 1.00 53.44 155 TRP A N 1
ATOM 1301 C CA . TRP A 1 155 ? 26.794 5.506 -0.858 1.00 53.44 155 TRP A CA 1
ATOM 1302 C C . TRP A 1 155 ? 28.060 4.731 -1.252 1.00 53.44 155 TRP A C 1
ATOM 1304 O O . TRP A 1 155 ? 28.900 5.256 -1.978 1.00 53.44 155 TRP A O 1
ATOM 1314 N N . PHE A 1 156 ? 28.175 3.473 -0.811 1.00 55.25 156 PHE A N 1
ATOM 1315 C CA . PHE A 1 156 ? 29.319 2.602 -1.102 1.00 55.25 156 PHE A CA 1
ATOM 1316 C C . PHE A 1 156 ? 29.241 1.894 -2.465 1.00 55.25 156 PHE A C 1
ATOM 1318 O O . PHE A 1 156 ? 30.282 1.611 -3.052 1.00 55.25 156 PHE A O 1
ATOM 1325 N N . PHE A 1 157 ? 28.039 1.641 -2.993 1.00 52.81 157 PHE A N 1
ATOM 1326 C CA . PHE A 1 157 ? 27.813 1.001 -4.296 1.00 52.81 157 PHE A CA 1
ATOM 1327 C C . PHE A 1 157 ? 27.189 1.986 -5.307 1.00 52.81 157 PHE A C 1
ATOM 1329 O O . PHE A 1 157 ? 25.972 1.962 -5.523 1.00 52.81 157 PHE A O 1
ATOM 1336 N N . PRO A 1 158 ? 27.984 2.872 -5.941 1.00 53.97 158 PRO A N 1
ATOM 1337 C CA . PRO A 1 158 ? 27.487 3.781 -6.969 1.00 53.97 158 PRO A CA 1
ATOM 1338 C C . PRO A 1 158 ? 26.966 3.016 -8.202 1.00 53.97 158 PRO A C 1
ATOM 1340 O O . PRO A 1 158 ? 27.542 2.016 -8.629 1.00 53.97 158 PRO A O 1
ATOM 1343 N N . SER A 1 159 ? 25.885 3.522 -8.809 1.00 53.00 159 SER A N 1
ATOM 1344 C CA . SER A 1 159 ? 25.139 2.937 -9.948 1.00 53.00 159 SER A CA 1
ATOM 1345 C C . SER A 1 159 ? 25.969 2.612 -11.196 1.00 53.00 159 SER A C 1
ATOM 1347 O O . SER A 1 159 ? 25.500 1.914 -12.091 1.00 53.00 159 SER A O 1
ATOM 1349 N N . ASN A 1 160 ? 27.191 3.123 -11.262 1.00 51.41 160 ASN A N 1
ATOM 1350 C CA . ASN A 1 160 ? 28.105 3.007 -12.390 1.00 51.41 160 ASN A CA 1
ATOM 1351 C C . ASN A 1 160 ? 28.543 1.541 -12.587 1.00 51.41 160 ASN A C 1
ATOM 1353 O O . ASN A 1 160 ? 28.670 1.088 -13.715 1.00 51.41 160 ASN A O 1
ATOM 1357 N N . MET A 1 161 ? 28.632 0.768 -11.496 1.00 47.06 161 MET A N 1
ATOM 1358 C CA . MET A 1 161 ? 28.938 -0.672 -11.518 1.00 47.06 161 MET A CA 1
ATOM 1359 C C . MET A 1 161 ? 27.830 -1.521 -12.177 1.00 47.06 161 MET A C 1
ATOM 1361 O O . MET A 1 161 ? 28.089 -2.623 -12.647 1.00 47.06 161 MET A O 1
ATOM 1365 N N . MET A 1 162 ? 26.581 -1.030 -12.214 1.00 50.19 162 MET A N 1
ATOM 1366 C CA . MET A 1 162 ? 25.450 -1.715 -12.867 1.00 50.19 162 MET A CA 1
ATOM 1367 C C . MET A 1 162 ? 25.312 -1.378 -14.357 1.00 50.19 162 MET A C 1
ATOM 1369 O O . MET A 1 162 ? 24.583 -2.073 -15.061 1.00 50.19 162 MET A O 1
ATOM 1373 N N . GLN A 1 163 ? 25.960 -0.313 -14.838 1.00 53.72 163 GLN A N 1
ATOM 1374 C CA . GLN A 1 163 ? 25.914 0.072 -16.252 1.00 53.72 163 GLN A CA 1
ATOM 1375 C C . GLN A 1 163 ? 26.876 -0.739 -17.125 1.00 53.72 163 GLN A C 1
ATOM 1377 O O . GLN A 1 163 ? 26.672 -0.790 -18.331 1.00 53.72 163 GLN A O 1
ATOM 1382 N N . GLU A 1 164 ? 27.882 -1.390 -16.540 1.00 54.97 164 GLU A N 1
ATOM 1383 C CA . GLU A 1 164 ? 28.917 -2.095 -17.307 1.00 54.97 164 GLU A CA 1
ATOM 1384 C C . GLU A 1 164 ? 28.506 -3.503 -17.771 1.00 54.97 164 GLU A C 1
ATOM 1386 O O . GLU A 1 164 ? 29.110 -4.037 -18.698 1.00 54.97 164 GLU A O 1
ATOM 1391 N N . ASN A 1 165 ? 27.480 -4.117 -17.164 1.00 65.69 165 ASN A N 1
ATOM 1392 C CA . ASN A 1 165 ? 27.051 -5.476 -17.507 1.00 65.69 165 ASN A CA 1
ATOM 1393 C C . ASN A 1 165 ? 25.569 -5.532 -17.914 1.00 65.69 165 ASN A C 1
ATOM 1395 O O . ASN A 1 165 ? 24.666 -5.585 -17.070 1.00 65.69 165 ASN A O 1
ATOM 1399 N N . ASP A 1 166 ? 25.333 -5.578 -19.227 1.00 70.94 166 ASP A N 1
ATOM 1400 C CA . ASP A 1 166 ? 23.999 -5.605 -19.837 1.00 70.94 166 ASP A CA 1
ATOM 1401 C C . ASP A 1 166 ? 23.140 -6.792 -19.381 1.00 70.94 166 ASP A C 1
ATOM 1403 O O . ASP A 1 166 ? 21.927 -6.648 -19.208 1.00 70.94 166 ASP A O 1
ATOM 1407 N N . PHE A 1 167 ? 23.748 -7.951 -19.109 1.00 73.94 167 PHE A N 1
ATOM 1408 C CA . PHE A 1 167 ? 23.022 -9.135 -18.644 1.00 73.94 167 PHE A CA 1
ATOM 1409 C C . PHE A 1 167 ? 22.522 -8.972 -17.204 1.00 73.94 167 PHE A C 1
ATOM 1411 O O . PHE A 1 167 ? 21.364 -9.263 -16.895 1.00 73.94 167 PHE A O 1
ATOM 1418 N N . VAL A 1 168 ? 23.370 -8.441 -16.319 1.00 68.06 168 VAL A N 1
ATOM 1419 C CA . VAL A 1 168 ? 23.000 -8.163 -14.921 1.00 68.06 168 VAL A CA 1
ATOM 1420 C C . VAL A 1 168 ? 21.910 -7.094 -14.863 1.00 68.06 168 VAL A C 1
ATOM 1422 O O . VAL A 1 168 ? 20.915 -7.257 -14.152 1.00 68.06 168 VAL A O 1
ATOM 1425 N N . ARG A 1 169 ? 22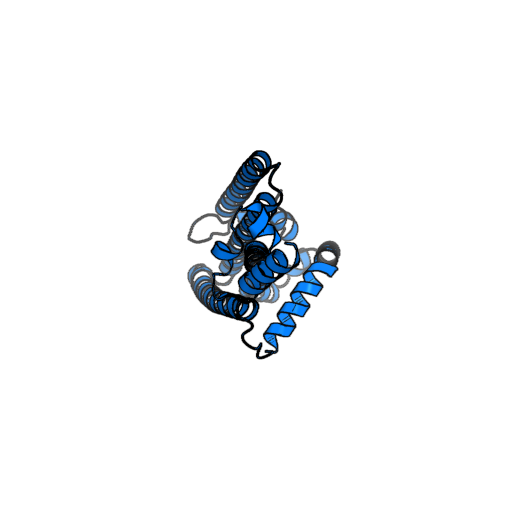.045 -6.032 -15.665 1.00 70.50 169 ARG A N 1
ATOM 1426 C CA . ARG A 1 169 ? 21.026 -4.987 -15.795 1.00 70.50 169 ARG A CA 1
ATOM 1427 C C . ARG A 1 169 ? 19.701 -5.556 -16.299 1.00 70.50 169 ARG A C 1
ATOM 1429 O O . ARG A 1 169 ? 18.661 -5.236 -15.726 1.00 70.50 169 ARG A O 1
ATOM 1436 N N . PHE A 1 170 ? 19.729 -6.414 -17.320 1.00 73.69 170 PHE A N 1
ATOM 1437 C CA . PHE A 1 170 ? 18.533 -7.067 -17.848 1.00 73.69 170 PHE A CA 1
ATOM 1438 C C . PHE A 1 170 ? 17.790 -7.854 -16.764 1.00 73.69 170 PHE A C 1
ATOM 1440 O O . PHE A 1 170 ? 16.580 -7.677 -16.618 1.00 73.69 170 PHE A O 1
ATOM 1447 N N . ILE A 1 171 ? 18.493 -8.667 -15.968 1.00 71.62 171 ILE A N 1
ATOM 1448 C CA . ILE A 1 171 ? 17.882 -9.445 -14.881 1.00 71.62 171 ILE A CA 1
ATOM 1449 C C . ILE A 1 171 ? 17.255 -8.512 -13.841 1.00 71.62 171 ILE A C 1
ATOM 1451 O O . ILE A 1 171 ? 16.063 -8.616 -13.557 1.00 71.62 171 ILE A O 1
ATOM 1455 N N . ILE A 1 172 ? 18.024 -7.572 -13.291 1.00 74.06 172 ILE A N 1
ATOM 1456 C CA . ILE A 1 172 ? 17.558 -6.705 -12.197 1.00 74.06 172 ILE A CA 1
ATOM 1457 C C . ILE A 1 172 ? 16.344 -5.874 -12.624 1.00 74.06 172 ILE A C 1
ATOM 1459 O O . ILE A 1 172 ? 15.358 -5.786 -11.893 1.00 74.06 172 ILE A O 1
ATOM 1463 N N . VAL A 1 173 ? 16.397 -5.279 -13.816 1.00 77.56 173 VAL A N 1
ATOM 1464 C CA . VAL A 1 173 ? 15.328 -4.415 -14.331 1.00 77.56 173 VAL A CA 1
ATOM 1465 C C . VAL A 1 173 ? 14.078 -5.227 -14.661 1.00 77.56 173 VAL A C 1
ATOM 1467 O O . VAL A 1 173 ? 12.980 -4.823 -14.275 1.00 77.56 173 VAL A O 1
ATOM 1470 N N . SER A 1 174 ? 14.232 -6.397 -15.285 1.00 78.94 174 SER A N 1
ATOM 1471 C CA . SER A 1 174 ? 13.104 -7.270 -15.623 1.00 78.94 174 SER A CA 1
ATOM 1472 C C . SER A 1 174 ? 12.401 -7.787 -14.369 1.00 78.94 174 SER A C 1
ATOM 1474 O O . SER A 1 174 ? 11.181 -7.762 -14.300 1.00 78.94 174 SER A O 1
ATOM 1476 N N . PHE A 1 175 ? 13.143 -8.170 -13.326 1.00 80.50 175 PHE A N 1
ATOM 1477 C CA . PHE A 1 175 ? 12.560 -8.652 -12.069 1.00 80.50 175 PHE A CA 1
ATOM 1478 C C . PHE A 1 175 ? 12.193 -7.546 -11.069 1.00 80.50 175 PHE A C 1
ATOM 1480 O O . PHE A 1 175 ? 11.622 -7.846 -10.018 1.00 80.50 175 PHE A O 1
ATOM 1487 N N . SER A 1 176 ? 12.435 -6.272 -11.391 1.00 81.50 176 SER A N 1
ATOM 1488 C CA . SER A 1 176 ? 12.097 -5.141 -10.516 1.00 81.50 176 SER A CA 1
ATOM 1489 C C . SER A 1 176 ? 10.637 -5.110 -10.022 1.00 81.50 176 SER A C 1
ATOM 1491 O O . SER A 1 176 ? 10.440 -4.773 -8.851 1.00 81.50 176 SER A O 1
ATOM 1493 N N . PRO A 1 177 ? 9.607 -5.554 -10.779 1.00 86.81 177 PRO A N 1
ATOM 1494 C CA . PRO A 1 177 ? 8.226 -5.597 -10.290 1.00 86.81 177 PRO A CA 1
ATOM 1495 C C . PRO A 1 177 ? 8.015 -6.525 -9.096 1.00 86.81 177 PRO A C 1
ATOM 1497 O O . PRO A 1 177 ? 7.068 -6.321 -8.343 1.00 86.81 177 PRO A O 1
ATOM 1500 N N . LEU A 1 178 ? 8.906 -7.493 -8.845 1.00 83.81 178 LEU A N 1
ATOM 1501 C CA . LEU A 1 178 ? 8.858 -8.307 -7.625 1.00 83.81 178 LEU A CA 1
ATOM 1502 C C . LEU A 1 178 ? 9.120 -7.477 -6.359 1.00 83.81 178 LEU A C 1
ATOM 1504 O O . LEU A 1 178 ? 8.664 -7.845 -5.278 1.00 83.81 178 LEU A O 1
ATOM 1508 N N . GLY A 1 179 ? 9.764 -6.313 -6.477 1.00 81.94 179 GLY A N 1
ATOM 1509 C CA . GLY A 1 179 ? 9.915 -5.359 -5.376 1.00 81.94 179 GLY A CA 1
ATOM 1510 C C . GLY A 1 179 ? 8.581 -4.883 -4.785 1.00 81.94 179 GLY A C 1
ATOM 1511 O O . GLY A 1 179 ? 8.561 -4.396 -3.656 1.00 81.94 179 GLY A O 1
ATOM 1512 N N . ILE A 1 180 ? 7.457 -5.086 -5.488 1.00 86.25 180 ILE A N 1
ATOM 1513 C CA . ILE A 1 180 ? 6.111 -4.713 -5.039 1.00 86.25 180 ILE A CA 1
ATOM 1514 C C . ILE A 1 180 ? 5.670 -5.439 -3.766 1.00 86.25 180 ILE A C 1
ATOM 1516 O O . ILE A 1 180 ? 4.792 -4.950 -3.058 1.00 86.25 180 ILE A O 1
ATOM 1520 N N . PHE A 1 181 ? 6.275 -6.584 -3.431 1.00 82.06 181 PHE A N 1
ATOM 1521 C CA . PHE A 1 181 ? 5.913 -7.314 -2.217 1.00 82.06 181 PHE A CA 1
ATOM 1522 C C . PHE A 1 181 ? 6.156 -6.485 -0.952 1.00 82.06 181 PHE A C 1
ATOM 1524 O O . PHE A 1 181 ? 5.352 -6.565 -0.030 1.00 82.06 181 PHE A O 1
ATOM 1531 N N . ILE A 1 182 ? 7.199 -5.651 -0.914 1.00 81.44 182 ILE A N 1
ATOM 1532 C CA . ILE A 1 182 ? 7.519 -4.807 0.249 1.00 81.44 182 ILE A CA 1
ATOM 1533 C C . ILE A 1 182 ? 6.391 -3.801 0.548 1.00 81.44 182 ILE A C 1
ATOM 1535 O O . ILE A 1 182 ? 5.803 -3.891 1.631 1.00 81.44 182 ILE A O 1
ATOM 1539 N N . PRO A 1 183 ? 6.034 -2.873 -0.369 1.00 83.19 183 PRO A N 1
ATOM 1540 C CA . PRO A 1 183 ? 4.936 -1.940 -0.134 1.00 83.19 183 PRO A CA 1
ATOM 1541 C C . PRO A 1 183 ? 3.604 -2.673 0.037 1.00 83.19 183 PRO A C 1
ATOM 1543 O O . PRO A 1 183 ? 2.795 -2.258 0.854 1.00 83.19 183 PRO A O 1
ATOM 1546 N N . LEU A 1 184 ? 3.386 -3.798 -0.651 1.00 86.31 184 LEU A N 1
ATOM 1547 C CA . LEU A 1 184 ? 2.161 -4.582 -0.513 1.00 86.31 184 LEU A CA 1
ATOM 1548 C C . LEU A 1 184 ? 1.985 -5.126 0.907 1.00 86.31 184 LEU A C 1
ATOM 1550 O O . LEU A 1 184 ? 0.908 -4.985 1.484 1.00 86.31 184 LEU A O 1
ATOM 1554 N N . TYR A 1 185 ? 3.024 -5.738 1.479 1.00 82.25 185 TYR A N 1
ATOM 1555 C CA . TYR A 1 185 ? 2.973 -6.238 2.851 1.00 82.25 185 TYR A CA 1
ATOM 1556 C C . TYR A 1 185 ? 2.792 -5.105 3.854 1.00 82.25 185 TYR A C 1
ATOM 1558 O O . TYR A 1 185 ? 1.972 -5.237 4.759 1.00 82.25 185 TYR A O 1
ATOM 1566 N N . PHE A 1 186 ? 3.478 -3.978 3.655 1.00 82.06 186 PHE A N 1
ATOM 1567 C CA . PHE A 1 186 ? 3.277 -2.784 4.471 1.00 82.06 186 PHE A CA 1
ATOM 1568 C C . PHE A 1 186 ? 1.812 -2.317 4.440 1.00 82.06 186 PHE A C 1
ATOM 1570 O O . PHE A 1 186 ? 1.185 -2.192 5.489 1.00 82.06 186 PHE A O 1
ATOM 1577 N N . THR A 1 187 ? 1.221 -2.149 3.255 1.00 86.56 187 THR A N 1
ATOM 1578 C CA . THR A 1 187 ? -0.181 -1.733 3.081 1.00 86.56 187 THR A CA 1
ATOM 1579 C C . THR A 1 187 ? -1.162 -2.716 3.719 1.00 86.56 187 THR A C 1
ATOM 1581 O O . THR A 1 187 ? -2.112 -2.298 4.380 1.00 86.56 187 THR A O 1
ATOM 1584 N N . ILE A 1 188 ? -0.933 -4.025 3.570 1.00 84.62 188 ILE A N 1
ATOM 1585 C CA . ILE A 1 188 ? -1.764 -5.061 4.200 1.00 84.62 188 ILE A CA 1
ATOM 1586 C C . ILE A 1 188 ? -1.703 -4.955 5.726 1.00 84.62 188 ILE A C 1
ATOM 1588 O O . ILE A 1 188 ? -2.751 -5.023 6.365 1.00 84.62 188 ILE A O 1
ATOM 1592 N N . SER A 1 189 ? -0.516 -4.762 6.307 1.00 79.44 189 SER A N 1
ATOM 1593 C CA . SER A 1 189 ? -0.360 -4.579 7.753 1.00 79.44 189 SER A CA 1
ATOM 1594 C C . SER A 1 189 ? -1.067 -3.316 8.244 1.00 79.44 189 SER A C 1
ATOM 1596 O O . SER A 1 189 ? -1.821 -3.390 9.210 1.00 79.44 189 SER A O 1
ATOM 1598 N N . MET A 1 190 ? -0.924 -2.188 7.540 1.00 81.81 190 MET A N 1
ATOM 1599 C CA . MET A 1 190 ? -1.610 -0.936 7.897 1.00 81.81 190 MET A CA 1
ATOM 1600 C C . MET A 1 190 ? -3.137 -1.082 7.848 1.00 81.81 190 MET A C 1
ATOM 1602 O O . MET A 1 190 ? -3.841 -0.607 8.740 1.00 81.81 190 MET A O 1
ATOM 1606 N N . LEU A 1 191 ? -3.669 -1.767 6.830 1.00 84.06 191 LEU A N 1
ATOM 1607 C CA . LEU A 1 191 ? -5.099 -2.070 6.731 1.00 84.06 191 LEU A CA 1
ATOM 1608 C C . LEU A 1 191 ? -5.555 -2.988 7.868 1.00 84.06 191 LEU A C 1
ATOM 1610 O O . LEU A 1 191 ? -6.574 -2.724 8.504 1.00 84.06 191 LEU A O 1
ATOM 1614 N N . ALA A 1 192 ? -4.803 -4.054 8.135 1.00 80.62 192 ALA A N 1
ATOM 1615 C CA . ALA A 1 192 ? -5.096 -5.015 9.189 1.00 80.62 192 ALA A CA 1
ATOM 1616 C C . ALA A 1 192 ? -5.143 -4.352 10.574 1.00 80.62 192 ALA A C 1
ATOM 1618 O O . ALA A 1 192 ? -6.116 -4.539 11.306 1.00 80.62 192 ALA A O 1
ATOM 1619 N N . GLU A 1 193 ? -4.138 -3.541 10.910 1.00 75.19 193 GLU A N 1
ATOM 1620 C CA . GLU A 1 193 ? -4.087 -2.779 12.159 1.00 75.19 193 GLU A CA 1
ATOM 1621 C C . GLU A 1 193 ? -5.233 -1.772 12.256 1.00 75.19 193 GLU A C 1
ATOM 1623 O O . GLU A 1 193 ? -5.875 -1.684 13.303 1.00 75.19 193 GLU A O 1
ATOM 1628 N N . HIS A 1 194 ? -5.552 -1.061 11.169 1.00 81.12 194 HIS A N 1
ATOM 1629 C CA . HIS A 1 194 ? -6.672 -0.123 11.159 1.00 81.12 194 HIS A CA 1
ATOM 1630 C C . HIS A 1 194 ? -8.007 -0.824 11.431 1.00 81.12 194 HIS A C 1
ATOM 1632 O O . HIS A 1 194 ? -8.751 -0.387 12.308 1.00 81.12 194 HIS A O 1
ATOM 1638 N N . PHE A 1 195 ? -8.305 -1.927 10.736 1.00 77.44 195 PHE A N 1
ATOM 1639 C CA . PHE A 1 195 ? -9.552 -2.670 10.934 1.00 77.44 195 PHE A CA 1
ATOM 1640 C C . PHE A 1 195 ? -9.626 -3.325 12.313 1.00 77.44 195 PHE A C 1
ATOM 1642 O O . PHE A 1 195 ? -10.667 -3.255 12.966 1.00 77.44 195 PHE A O 1
ATOM 1649 N N . GLN A 1 196 ? -8.533 -3.937 12.776 1.00 70.94 196 GLN A N 1
ATOM 1650 C CA . GLN A 1 196 ? -8.481 -4.573 14.090 1.00 70.94 196 GLN A CA 1
ATOM 1651 C C . GLN A 1 196 ? -8.627 -3.527 15.204 1.00 70.94 196 GLN A C 1
ATOM 1653 O O . GLN A 1 196 ? -9.449 -3.701 16.102 1.00 70.94 196 GLN A O 1
ATOM 1658 N N . GLY A 1 197 ? -7.865 -2.434 15.132 1.00 68.88 197 GLY A N 1
ATOM 1659 C CA . GLY A 1 197 ? -7.897 -1.344 16.103 1.00 68.88 197 GLY A CA 1
ATOM 1660 C C . GLY A 1 197 ? -9.243 -0.629 16.124 1.00 68.88 197 GLY A C 1
ATOM 1661 O O . GLY A 1 197 ? -9.795 -0.402 17.198 1.00 68.88 197 GLY A O 1
ATOM 1662 N N . TYR A 1 198 ? -9.820 -0.341 14.953 1.00 72.75 198 TYR A N 1
ATOM 1663 C CA . TYR A 1 198 ? -11.156 0.242 14.851 1.00 72.75 198 TYR A CA 1
ATOM 1664 C C . TYR A 1 198 ? -12.216 -0.670 15.470 1.00 72.75 198 TYR A C 1
ATOM 1666 O O . TYR A 1 198 ? -13.034 -0.198 16.252 1.00 72.75 198 TYR A O 1
ATOM 1674 N N . TYR A 1 199 ? -12.194 -1.973 15.174 1.00 70.00 199 TYR A N 1
ATOM 1675 C CA . TYR A 1 199 ? -13.169 -2.911 15.725 1.00 70.00 199 TYR A CA 1
ATOM 1676 C C . TYR A 1 199 ? -13.006 -3.080 17.241 1.00 70.00 199 TYR A C 1
ATOM 1678 O O . TYR A 1 199 ? -13.973 -2.897 17.972 1.00 70.00 199 TYR A O 1
ATOM 1686 N N . LEU A 1 200 ? -11.794 -3.357 17.738 1.00 66.62 200 LEU A N 1
ATOM 1687 C CA . LEU A 1 200 ? -11.526 -3.487 19.179 1.00 66.62 200 LEU A CA 1
ATOM 1688 C C . LEU A 1 200 ? -11.979 -2.248 19.956 1.00 66.62 200 LEU A C 1
ATOM 1690 O O . LEU A 1 200 ? -12.606 -2.374 21.002 1.00 66.62 200 LEU A O 1
ATOM 1694 N N . LYS A 1 201 ? -11.699 -1.054 19.425 1.00 68.81 201 LYS A N 1
ATOM 1695 C CA . LYS A 1 201 ? -12.103 0.212 20.039 1.00 68.81 201 LYS A CA 1
ATOM 1696 C C . LYS A 1 201 ? -13.607 0.456 19.919 1.00 68.81 201 LYS A C 1
ATOM 1698 O O . LYS A 1 201 ? -14.207 0.952 20.858 1.00 68.81 201 LYS A O 1
ATOM 1703 N N . LYS A 1 202 ? -14.232 0.117 18.787 1.00 65.50 202 LYS A N 1
ATOM 1704 C CA . LYS A 1 202 ? -15.680 0.276 18.591 1.00 65.50 202 LYS A CA 1
ATOM 1705 C C . LYS A 1 202 ? -16.470 -0.571 19.578 1.00 65.50 202 LYS A C 1
ATOM 1707 O O . LYS A 1 202 ? -17.497 -0.106 20.035 1.00 65.50 202 LYS A O 1
ATOM 1712 N N . TYR A 1 203 ? -16.007 -1.778 19.896 1.00 66.06 203 TYR A N 1
ATOM 1713 C CA . TYR A 1 203 ? -16.682 -2.686 20.828 1.00 66.06 203 TYR A CA 1
ATOM 1714 C C . TYR A 1 203 ? -16.164 -2.587 22.273 1.00 66.06 203 TYR A C 1
ATOM 1716 O O . TYR A 1 203 ? -16.488 -3.448 23.087 1.00 66.06 203 TYR A O 1
ATOM 1724 N N . SER A 1 204 ? -15.376 -1.559 22.614 1.00 72.00 204 SER A N 1
ATOM 1725 C CA . SER A 1 204 ? -14.906 -1.349 23.986 1.00 72.00 204 SER A CA 1
ATOM 1726 C C . SER A 1 204 ? -15.960 -0.651 24.849 1.00 72.00 204 SER A C 1
ATOM 1728 O O . SER A 1 204 ? -16.729 0.181 24.368 1.00 72.00 204 SER A O 1
ATOM 1730 N N . GLU A 1 205 ? -15.948 -0.930 26.151 1.00 76.31 205 GLU A N 1
ATOM 1731 C CA . GLU A 1 205 ? -16.876 -0.324 27.115 1.00 76.31 205 GLU A CA 1
ATOM 1732 C C . GLU A 1 205 ? -16.757 1.210 27.154 1.00 76.31 205 GLU A C 1
ATOM 1734 O O . GLU A 1 205 ? -17.764 1.916 27.136 1.00 76.31 205 GLU A O 1
ATOM 1739 N N . ASP A 1 206 ? -15.532 1.735 27.061 1.00 72.38 206 ASP A N 1
ATOM 1740 C CA . ASP A 1 206 ? -15.277 3.176 26.945 1.00 72.38 206 ASP A CA 1
ATOM 1741 C C . ASP A 1 206 ? -16.016 3.806 25.753 1.00 72.38 206 ASP A C 1
ATOM 1743 O O . ASP A 1 206 ? -16.480 4.944 25.821 1.00 72.38 206 ASP A O 1
ATOM 1747 N N . TYR A 1 207 ? -16.134 3.077 24.637 1.00 68.56 207 TYR A N 1
ATOM 1748 C CA . TYR A 1 207 ? -16.821 3.567 23.445 1.00 68.56 207 TYR A CA 1
ATOM 1749 C C . TYR A 1 207 ? -18.332 3.580 23.644 1.00 68.56 207 TYR A C 1
ATOM 1751 O O . TYR A 1 207 ? -18.981 4.541 23.226 1.00 68.56 207 TYR A O 1
ATOM 1759 N N . ARG A 1 208 ? -18.887 2.572 24.325 1.00 81.31 208 ARG A N 1
ATOM 1760 C CA . ARG A 1 208 ? -20.297 2.568 24.727 1.00 81.31 208 ARG A CA 1
ATOM 1761 C C . ARG A 1 208 ? -20.617 3.808 25.563 1.00 81.31 208 ARG A C 1
ATOM 1763 O O . ARG A 1 208 ? -21.541 4.542 25.219 1.00 81.31 208 ARG A O 1
ATOM 1770 N N . GLN A 1 209 ? -19.818 4.064 26.603 1.00 77.75 209 GLN A N 1
ATOM 1771 C CA . GLN A 1 209 ? -20.003 5.199 27.514 1.00 77.75 209 GLN A CA 1
ATOM 1772 C C . GLN A 1 209 ? -19.898 6.543 26.784 1.00 77.75 209 GLN A C 1
ATOM 1774 O O . GLN A 1 209 ? -20.786 7.381 26.908 1.00 77.75 209 GLN A O 1
ATOM 1779 N N . MET A 1 210 ? -18.862 6.733 25.957 1.00 70.75 210 MET A N 1
ATOM 1780 C CA . MET A 1 210 ? -18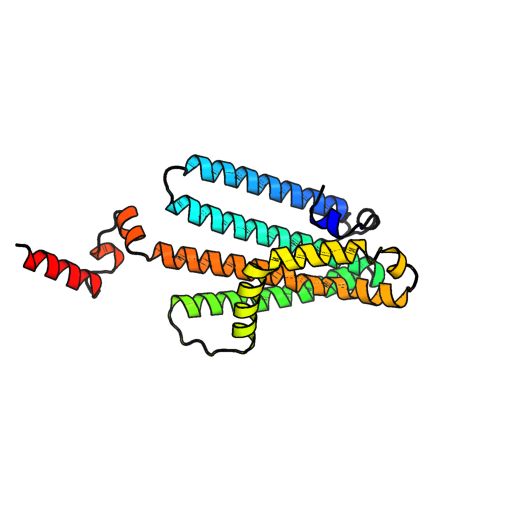.696 7.954 25.154 1.00 70.75 210 MET A CA 1
ATOM 1781 C C . MET A 1 210 ? -19.810 8.161 24.120 1.00 70.75 210 MET A C 1
ATOM 1783 O O . MET A 1 210 ? -20.092 9.298 23.748 1.00 70.75 210 MET A O 1
ATOM 1787 N N . SER A 1 211 ? -20.412 7.078 23.627 1.00 67.44 211 SER A N 1
ATOM 1788 C CA . SER A 1 211 ? -21.501 7.129 22.645 1.00 67.44 211 SER A CA 1
ATOM 1789 C C . SER A 1 211 ? -22.880 7.300 23.288 1.00 67.44 211 SER A C 1
ATOM 1791 O O . SER A 1 211 ? -23.856 7.469 22.564 1.00 67.44 211 SER A O 1
ATOM 1793 N N . GLY A 1 212 ? -22.971 7.262 24.622 1.00 75.50 212 GLY A N 1
ATOM 1794 C CA . GLY A 1 212 ? -24.222 7.426 25.363 1.00 75.50 212 GLY A CA 1
ATOM 1795 C C . GLY A 1 212 ? -25.175 6.231 25.289 1.00 75.50 212 GLY A C 1
ATOM 1796 O O . GLY A 1 212 ? -26.314 6.351 25.724 1.00 75.50 212 GLY A O 1
ATOM 1797 N N . TYR A 1 213 ? -24.734 5.085 24.760 1.00 78.88 213 TYR A N 1
ATOM 1798 C CA . TYR A 1 213 ? -25.562 3.879 24.713 1.00 78.88 213 TYR A CA 1
ATOM 1799 C C . TYR A 1 213 ? -25.705 3.272 26.104 1.00 78.88 213 TYR A C 1
ATOM 1801 O O . TYR A 1 213 ? -24.713 3.145 26.824 1.00 78.88 213 TYR A O 1
ATOM 1809 N N . SER A 1 214 ? -26.901 2.819 26.471 1.00 84.31 214 SER A N 1
ATOM 1810 C CA . SER A 1 214 ? -27.094 2.026 27.692 1.00 84.31 214 SER A CA 1
ATOM 1811 C C . SER A 1 214 ? -26.459 0.629 27.567 1.00 84.31 214 SER A C 1
ATOM 1813 O O . SER A 1 214 ? -26.173 0.149 26.468 1.00 84.31 214 SER A O 1
ATOM 1815 N N . ILE A 1 215 ? -26.217 -0.049 28.698 1.00 84.94 215 ILE A N 1
ATOM 1816 C CA . ILE A 1 215 ? -25.704 -1.437 28.701 1.00 84.94 215 ILE A CA 1
ATOM 1817 C C . ILE A 1 215 ? -26.682 -2.363 27.958 1.00 84.94 215 ILE A C 1
ATOM 1819 O O . ILE A 1 215 ? -26.256 -3.264 27.233 1.00 84.94 215 ILE A O 1
ATOM 1823 N N . GLU A 1 216 ? -27.986 -2.108 28.091 1.00 86.56 216 GLU A N 1
ATOM 1824 C CA . GLU A 1 216 ? -29.038 -2.856 27.406 1.00 86.56 216 GLU A CA 1
ATOM 1825 C C . GLU A 1 216 ? -28.989 -2.689 25.888 1.00 86.56 216 GLU A C 1
ATOM 1827 O O . GLU A 1 216 ? -29.014 -3.682 25.169 1.00 86.56 216 GLU A O 1
ATOM 1832 N N . GLU A 1 217 ? -28.899 -1.457 25.392 1.00 85.12 217 GLU A N 1
ATOM 1833 C CA . GLU A 1 217 ? -28.843 -1.183 23.950 1.00 85.12 217 GLU A CA 1
ATOM 1834 C C . GLU A 1 217 ? -27.578 -1.757 23.312 1.00 85.12 217 GLU A C 1
ATOM 1836 O O . GLU A 1 217 ? -27.593 -2.192 22.162 1.00 85.12 217 GLU A O 1
ATOM 1841 N N . TRP A 1 218 ? -26.479 -1.770 24.065 1.00 85.12 218 TRP A N 1
ATOM 1842 C CA . TRP A 1 218 ? -25.179 -2.186 23.563 1.00 85.12 218 TRP A CA 1
ATOM 1843 C C . TRP A 1 218 ? -24.990 -3.703 23.543 1.00 85.12 218 TRP A C 1
ATOM 1845 O O . TRP A 1 218 ? -24.534 -4.262 22.545 1.00 85.12 218 TRP A O 1
ATOM 1855 N N . TYR A 1 219 ? -25.331 -4.382 24.641 1.00 82.50 219 TYR A N 1
ATOM 1856 C CA . TYR A 1 219 ? -25.124 -5.826 24.786 1.00 82.50 219 TYR A CA 1
ATOM 1857 C C . TYR A 1 219 ? -26.415 -6.642 24.617 1.00 82.50 219 TYR A C 1
ATOM 1859 O O . TYR A 1 219 ? -26.354 -7.844 24.352 1.00 82.50 219 TYR A O 1
ATOM 1867 N N . GLY A 1 220 ? -27.584 -6.018 24.757 1.00 85.62 220 GLY A N 1
ATOM 1868 C CA . GLY A 1 220 ? -28.897 -6.662 24.739 1.00 85.62 220 GLY A CA 1
ATOM 1869 C C . GLY A 1 220 ? -29.321 -7.226 26.101 1.00 85.62 220 GLY A C 1
ATOM 1870 O O . GLY A 1 220 ? -28.491 -7.705 26.881 1.00 85.62 220 GLY A O 1
ATOM 1871 N N . LYS A 1 221 ? -30.642 -7.278 26.347 1.00 88.31 221 LYS A N 1
ATOM 1872 C CA . LYS A 1 221 ? -31.262 -7.810 27.587 1.00 88.31 221 LYS A CA 1
ATOM 1873 C C . LYS A 1 221 ? -30.828 -9.231 27.969 1.00 88.31 221 LYS A C 1
ATOM 1875 O O . LYS A 1 221 ? -30.848 -9.607 29.134 1.00 88.31 221 LYS A O 1
ATOM 1880 N N . LYS A 1 222 ? -30.462 -10.058 26.985 1.00 86.56 222 LYS A N 1
ATOM 1881 C CA . LYS A 1 222 ? -30.058 -11.460 27.210 1.00 86.56 222 LYS A CA 1
ATOM 1882 C C . LYS A 1 222 ? -28.570 -11.623 27.540 1.00 86.56 222 LYS A C 1
ATOM 1884 O O . LYS A 1 222 ? -28.126 -12.738 27.818 1.00 86.56 222 LYS A O 1
ATOM 1889 N N . SER A 1 223 ? -27.782 -10.553 27.477 1.00 86.12 223 SER A N 1
ATOM 1890 C CA . SER A 1 223 ? -26.339 -10.634 27.691 1.00 86.12 223 SER A CA 1
ATOM 1891 C C . SER A 1 223 ? -25.977 -10.899 29.149 1.00 86.12 223 SER A C 1
ATOM 1893 O O . SER A 1 223 ? -26.749 -10.661 30.078 1.00 86.12 223 SER A O 1
ATOM 1895 N N . LYS A 1 224 ? -24.769 -11.428 29.365 1.00 86.88 224 LYS A N 1
ATOM 1896 C CA . LYS A 1 224 ? -24.203 -11.543 30.712 1.00 86.88 224 LYS A CA 1
ATOM 1897 C C . LYS A 1 224 ? -23.960 -10.153 31.322 1.00 86.88 224 LYS A C 1
ATOM 1899 O O . LYS A 1 224 ? -24.425 -9.914 32.423 1.00 86.88 224 LYS A O 1
ATOM 1904 N N . MET A 1 225 ? -23.365 -9.235 30.554 1.00 84.38 225 MET A N 1
ATOM 1905 C CA . MET A 1 225 ? -23.083 -7.854 30.979 1.00 84.38 225 MET A CA 1
ATOM 1906 C C . MET A 1 225 ? -24.326 -7.107 31.483 1.00 84.38 225 MET A C 1
ATOM 1908 O O . MET A 1 225 ? -24.272 -6.493 32.540 1.00 84.38 225 MET A O 1
ATOM 1912 N N . TYR A 1 226 ? -25.460 -7.198 30.777 1.00 87.19 226 TYR A N 1
ATOM 1913 C CA . TYR A 1 226 ? -26.707 -6.577 31.235 1.00 87.19 226 TYR A CA 1
ATOM 1914 C C . TYR A 1 226 ? -27.217 -7.196 32.540 1.00 87.19 226 TYR A C 1
ATOM 1916 O O . TYR A 1 226 ? -27.534 -6.478 33.483 1.00 87.19 226 TYR A O 1
ATOM 1924 N N . ARG A 1 227 ? -27.244 -8.530 32.631 1.00 87.88 227 ARG A N 1
ATOM 1925 C CA . ARG A 1 227 ? -27.691 -9.230 33.846 1.00 87.88 227 ARG A CA 1
ATOM 1926 C C . ARG A 1 227 ? -26.816 -8.907 35.054 1.00 87.88 227 ARG A C 1
ATOM 1928 O O . ARG A 1 227 ? -27.348 -8.741 36.143 1.00 87.88 227 ARG A O 1
ATOM 1935 N N . ASP A 1 228 ? -25.507 -8.807 34.849 1.00 88.25 228 ASP A N 1
ATOM 1936 C CA . ASP A 1 228 ? -24.559 -8.440 35.899 1.00 88.25 228 ASP A CA 1
ATOM 1937 C C . ASP A 1 228 ? -24.756 -6.968 36.320 1.00 88.25 228 ASP A C 1
ATOM 1939 O O . ASP A 1 228 ? -24.752 -6.683 37.512 1.00 88.25 228 ASP A O 1
ATOM 1943 N N . SER A 1 229 ? -25.040 -6.054 35.379 1.00 85.50 229 SER A N 1
ATOM 1944 C CA . SER A 1 229 ? -25.335 -4.647 35.705 1.00 85.50 229 SER A CA 1
ATOM 1945 C C . SER A 1 229 ? -26.644 -4.435 36.469 1.00 85.50 229 SER A C 1
ATOM 1947 O O . SER A 1 229 ? -26.717 -3.538 37.298 1.00 85.50 229 SER A O 1
ATOM 1949 N N . VAL A 1 230 ? -27.668 -5.256 36.207 1.00 86.62 230 VAL A N 1
ATOM 1950 C CA . VAL A 1 230 ? -28.950 -5.186 36.929 1.00 86.62 230 VAL A CA 1
ATOM 1951 C C . VAL A 1 230 ? -28.766 -5.673 38.366 1.00 86.62 230 VAL A C 1
ATOM 1953 O O . VAL A 1 230 ? -29.123 -4.960 39.291 1.00 86.62 230 VAL A O 1
ATOM 1956 N N . LYS A 1 231 ? -28.100 -6.821 38.558 1.00 83.94 231 LYS A N 1
ATOM 1957 C CA . LYS A 1 231 ? -27.806 -7.357 39.898 1.00 83.94 231 LYS A CA 1
ATOM 1958 C C . LYS A 1 231 ? -27.009 -6.387 40.766 1.00 83.94 231 LYS A C 1
ATOM 1960 O O . LYS A 1 231 ? -27.294 -6.242 41.942 1.00 83.94 231 LYS A O 1
ATOM 1965 N N . GLN A 1 232 ? -26.023 -5.714 40.177 1.00 77.56 232 GLN A N 1
ATOM 1966 C CA . GLN A 1 232 ? -25.197 -4.758 40.906 1.00 77.56 232 GLN A CA 1
ATOM 1967 C C . GLN A 1 232 ? -25.980 -3.513 41.356 1.00 77.56 232 GLN A C 1
ATOM 1969 O O . GLN A 1 232 ? -25.607 -2.909 42.354 1.00 77.56 232 GLN A O 1
ATOM 1974 N N . ASN A 1 233 ? -27.043 -3.133 40.639 1.00 73.44 233 ASN A N 1
ATOM 1975 C CA . ASN A 1 233 ? -27.951 -2.074 41.078 1.00 73.44 233 ASN A CA 1
ATOM 1976 C C . ASN A 1 233 ? -28.901 -2.561 42.181 1.00 73.44 233 ASN A C 1
ATOM 1978 O O . ASN A 1 233 ? -29.136 -1.807 43.116 1.00 73.44 233 ASN A O 1
ATOM 1982 N N . ASP A 1 234 ? -29.381 -3.807 42.106 1.00 73.00 234 ASP A N 1
ATOM 1983 C CA . ASP A 1 234 ? -30.245 -4.402 43.140 1.00 73.00 234 ASP A CA 1
ATOM 1984 C C . ASP A 1 234 ? -29.510 -4.581 44.488 1.00 73.00 234 ASP A C 1
ATOM 1986 O O . ASP A 1 234 ? -30.135 -4.531 45.539 1.00 73.00 234 ASP A O 1
ATOM 1990 N N . ASP A 1 235 ? -28.183 -4.771 44.472 1.00 68.19 235 ASP A N 1
ATOM 1991 C CA . ASP A 1 235 ? -27.347 -4.890 45.681 1.00 68.19 235 ASP A CA 1
ATOM 1992 C C . ASP A 1 235 ? -27.006 -3.525 46.336 1.00 68.19 235 ASP A C 1
ATOM 1994 O O . ASP A 1 235 ? -26.400 -3.487 47.412 1.00 68.19 235 ASP A O 1
ATOM 1998 N N . LEU A 1 236 ? -27.319 -2.405 45.670 1.00 59.03 236 LEU A N 1
ATOM 1999 C CA . LEU A 1 236 ? -27.034 -1.034 46.126 1.00 59.03 236 LEU A CA 1
ATOM 2000 C C . LEU A 1 236 ? -28.281 -0.287 46.644 1.00 59.03 236 LEU A C 1
ATOM 2002 O O . LEU A 1 236 ? -28.124 0.821 47.168 1.00 59.03 236 LEU A O 1
ATOM 2006 N N . GLU A 1 237 ? -29.475 -0.872 46.500 1.00 49.62 237 GLU A N 1
ATOM 2007 C CA . GLU A 1 237 ? -30.750 -0.411 47.087 1.00 49.62 237 GLU A CA 1
ATOM 2008 C C . GLU A 1 237 ? -31.039 -1.089 48.437 1.00 49.62 237 GLU A C 1
ATOM 2010 O O . GLU A 1 237 ? -31.580 -0.390 49.327 1.00 49.62 237 GLU A O 1
#